Protein AF-A0AAV5HRP5-F1 (afdb_monomer)

Foldseek 3Di:
DCLVVVLVVLLVVCLVPQVCLLVVLVVLLVVQDPDLADPCLLSSLSSNLSSQLSHALVSLLNRLQSLLLVLQSQLVRPDVSSNVSSLVSLVSNLVVCVVSPPPLVSVCVRRCVRNVVSLVCQLPPNPDPVSNVSSLVSVVSCVCSNPDDDPPPPDDDDDDDDDDDDDDDDDDDDDPDPPPPPDDDPPVVPSPD

Solvent-accessible surface area (backbone atoms only — not comparable to full-atom values): 11690 Å² total; per-residue (Å²): 142,56,62,71,62,50,40,48,52,53,33,56,50,29,66,75,43,38,86,50,29,36,60,52,46,52,50,54,61,74,66,53,76,90,54,78,82,44,77,65,54,38,56,53,43,52,39,45,43,56,38,56,78,50,36,40,64,76,36,41,68,73,42,48,58,65,52,40,53,50,34,24,54,33,40,66,31,88,43,65,66,37,26,50,40,29,53,53,36,50,51,51,52,53,54,51,48,60,72,56,66,57,57,53,67,64,50,48,69,55,49,44,75,52,34,45,65,27,43,52,46,32,48,73,69,45,88,52,66,66,57,19,52,51,34,48,52,49,56,61,62,50,49,58,59,75,64,64,74,85,80,77,83,75,86,76,85,86,84,88,81,90,84,86,87,84,82,90,81,94,78,80,83,82,78,84,72,99,78,82,83,90,74,86,81,79,69,72,74,74,74,78,117

Sequence (193 aa):
MFYPQLIGCIV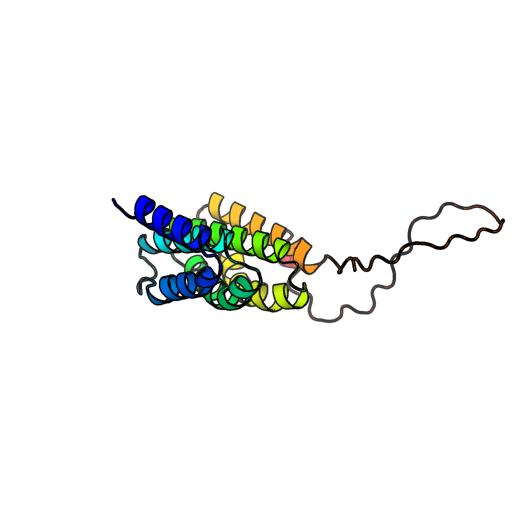EFVKKDQKIADRVILGILSSWPLTADDPRECIFLDAVAGVFQWAKPAGFQRCIAPVLQQVERCLSSPLFLVVERALSLLQVVIVEAVKVRLPIKRKVEAILPTVFQGLVKVTMKHWRGKTRRLGKKMCKGLFPLLIRPEQNTSATPMTASASLMGATRMEIDQYPSTAAIQLELPVYYYLAI

Nearest PDB structures (foldseek):
  4k92-assembly2_B  TM=6.143E-01  e=7.899E-01  Homo sapiens
  3woy-assembly1_A  TM=6.243E-01  e=1.738E+00  Homo sapiens
  3lww-assembly2_C  TM=5.858E-01  e=1.998E+00  Homo sapiens
  5h2w-assembly1_A  TM=5.567E-01  e=3.177E+00  Saccharomyces cerevisiae S288C
  8ga7-assembly1_A  TM=2.277E-01  e=8.667E-01  synthetic construct

Mean predicted aligned error: 13.12 Å

InterPro domains:
  IPR002554 Protein phosphatase 2A, regulatory B subunit, B56 [PF01603] (1-140)
  IPR002554 Protein phosphatase 2A, regulatory B subunit, B56 [PTHR10257] (1-140)
  IPR011989 Armadillo-like helical [G3DSA:1.25.10.10] (1-146)
  IPR016024 Armadillo-type fold [SSF48371] (1-141)

Radius of gyration: 21.54 Å; Cα contacts (8 Å, |Δi|>4): 156; chains: 1; bounding box: 46×33×72 Å

Secondary structure (DSSP, 8-state):
--HHHHHHHHHHHHHH-GGGHHHHHHHHHHT--S-TT-TTHHHHHHHHHHHHTT--HHHHHHHHHHHHHHHHHHHT-S-HHHHHHHHHHHHHHHHHHHHTT--HHHHHHHHHHHHHHHHHHHHHH-S-HHHHHHHHHHHHHHHHHHH------------------------------S-S--S--SSGGGS--

pLDDT: mean 72.09, std 23.0, range [25.66, 95.38]

Organism: NCBI:txid152421

Structure (mmCIF, N/CA/C/O backbone):
data_AF-A0AAV5HRP5-F1
#
_entry.id   AF-A0AAV5HRP5-F1
#
loop_
_atom_site.group_PDB
_atom_site.id
_atom_site.type_symbol
_atom_site.label_atom_id
_atom_site.label_alt_id
_atom_site.label_comp_id
_atom_site.label_asym_id
_atom_site.label_entity_id
_atom_site.label_seq_id
_atom_site.pdbx_PDB_ins_code
_atom_site.Cartn_x
_atom_site.Cartn_y
_atom_site.Cartn_z
_atom_site.occupancy
_atom_site.B_iso_or_equiv
_atom_site.auth_seq_id
_atom_site.auth_comp_id
_atom_site.auth_asym_id
_atom_site.auth_atom_id
_atom_site.pdbx_PDB_model_num
ATOM 1 N N . MET A 1 1 ? -6.508 12.711 -17.137 1.00 63.59 1 MET A N 1
ATOM 2 C CA . MET A 1 1 ? -6.574 14.062 -16.535 1.00 63.59 1 MET A CA 1
ATOM 3 C C . MET A 1 1 ? -7.540 14.171 -15.338 1.00 63.59 1 MET A C 1
ATOM 5 O O . MET A 1 1 ? -7.592 15.231 -14.741 1.00 63.59 1 MET A O 1
ATOM 9 N N . PHE A 1 2 ? -8.231 13.097 -14.913 1.00 87.81 2 PHE A N 1
ATOM 10 C CA . PHE A 1 2 ? -9.225 13.152 -13.816 1.00 87.81 2 PHE A CA 1
ATOM 11 C C . PHE A 1 2 ? -8.832 12.394 -12.537 1.00 87.81 2 PHE A C 1
ATOM 13 O O . PHE A 1 2 ? -9.549 12.420 -11.541 1.00 87.81 2 PHE A O 1
ATOM 20 N N . TYR A 1 3 ? -7.701 11.686 -12.560 1.00 86.12 3 TYR A N 1
ATOM 21 C CA . TYR A 1 3 ? -7.308 10.794 -11.471 1.00 86.12 3 TYR A CA 1
ATOM 22 C C . TYR A 1 3 ? -7.034 11.506 -10.137 1.00 86.12 3 TYR A C 1
ATOM 24 O O . TYR A 1 3 ? -7.521 11.010 -9.125 1.00 86.12 3 TYR A O 1
ATOM 32 N N . PRO A 1 4 ? -6.338 12.662 -10.084 1.00 87.62 4 PRO A N 1
ATOM 33 C CA . PRO A 1 4 ? -6.138 13.372 -8.818 1.00 87.62 4 PRO A CA 1
ATOM 34 C C . PRO A 1 4 ? -7.454 13.800 -8.159 1.00 87.62 4 PRO A C 1
ATOM 36 O O . PRO A 1 4 ? -7.619 13.656 -6.950 1.00 87.62 4 PRO A O 1
ATOM 39 N N . GLN A 1 5 ? -8.408 14.282 -8.959 1.00 91.88 5 GLN A N 1
ATOM 40 C CA . GLN A 1 5 ? -9.727 14.703 -8.490 1.00 91.88 5 GLN A CA 1
ATOM 41 C C . GLN A 1 5 ? -10.519 13.502 -7.968 1.00 91.88 5 GLN A C 1
ATOM 43 O O . GLN A 1 5 ? -11.085 13.569 -6.881 1.00 91.88 5 GLN A O 1
ATOM 48 N N . LEU A 1 6 ? -10.493 12.381 -8.697 1.00 91.81 6 LEU A N 1
ATOM 49 C CA . LEU A 1 6 ? -11.149 11.144 -8.281 1.00 91.81 6 LEU A CA 1
ATOM 50 C C . LEU A 1 6 ? -10.574 10.604 -6.965 1.00 91.81 6 LEU A C 1
ATOM 52 O O . LEU A 1 6 ? -11.338 10.270 -6.061 1.00 91.81 6 LEU A O 1
ATOM 56 N N . ILE A 1 7 ? -9.245 10.554 -6.831 1.00 91.38 7 ILE A N 1
ATOM 57 C CA . ILE A 1 7 ? -8.586 10.143 -5.582 1.00 91.38 7 ILE A CA 1
ATOM 58 C C . ILE A 1 7 ? -9.010 11.068 -4.440 1.00 91.38 7 ILE A C 1
ATOM 60 O O . ILE A 1 7 ? -9.369 10.581 -3.370 1.00 91.38 7 ILE A O 1
ATOM 64 N N . GLY A 1 8 ? -9.035 12.382 -4.680 1.00 91.75 8 GLY A N 1
ATOM 65 C CA . GLY A 1 8 ? -9.539 13.360 -3.719 1.00 91.75 8 GLY A CA 1
ATOM 66 C C . GLY A 1 8 ? -10.958 13.030 -3.255 1.00 91.75 8 GLY A C 1
ATOM 67 O O . GLY A 1 8 ? -11.197 12.926 -2.055 1.00 91.75 8 GLY A O 1
ATOM 68 N N . CYS A 1 9 ? -11.880 12.768 -4.184 1.00 94.38 9 CYS A N 1
ATOM 69 C CA . CYS A 1 9 ? -13.255 12.384 -3.856 1.00 94.38 9 CYS A CA 1
ATOM 70 C C . CYS A 1 9 ? -13.335 11.089 -3.033 1.00 94.38 9 CYS A C 1
ATOM 72 O O . CYS A 1 9 ? -14.095 11.034 -2.067 1.00 94.38 9 CYS A O 1
ATOM 74 N N . ILE A 1 10 ? -12.550 10.063 -3.379 1.00 93.38 10 ILE A N 1
ATOM 75 C CA . ILE A 1 10 ? -12.518 8.791 -2.638 1.00 93.38 10 ILE A CA 1
ATOM 76 C C . ILE A 1 10 ? -12.021 9.019 -1.204 1.00 93.38 10 ILE A C 1
ATOM 78 O O . ILE A 1 10 ? -12.622 8.521 -0.250 1.00 93.38 10 ILE A O 1
ATOM 82 N N . VAL A 1 11 ? -10.952 9.800 -1.033 1.00 93.69 11 VAL A N 1
ATOM 83 C CA . VAL A 1 11 ? -10.396 10.118 0.289 1.00 93.69 11 VAL A CA 1
ATOM 84 C C . VAL A 1 11 ? -11.389 10.934 1.120 1.00 93.69 11 VAL A C 1
ATOM 86 O O . VAL A 1 11 ? -11.609 10.610 2.285 1.00 93.69 11 VAL A O 1
ATOM 89 N N . GLU A 1 12 ? -12.037 11.945 0.535 1.00 94.31 12 GLU A N 1
ATOM 90 C CA . GLU A 1 12 ? -13.080 12.731 1.212 1.00 94.31 12 GLU A CA 1
ATOM 91 C C . GLU A 1 12 ? -14.299 11.890 1.607 1.00 94.31 12 GLU A C 1
ATOM 93 O O . GLU A 1 12 ? -14.893 12.104 2.666 1.00 94.31 12 GLU A O 1
ATOM 98 N N . PHE A 1 13 ? -14.659 10.891 0.805 1.00 94.69 13 PHE A N 1
ATOM 99 C CA . PHE A 1 13 ? -15.730 9.961 1.146 1.00 94.69 13 PHE A CA 1
ATOM 100 C C . PHE A 1 13 ? -15.375 9.104 2.371 1.00 94.69 13 PHE A C 1
ATOM 102 O O . PHE A 1 13 ? -16.161 9.019 3.316 1.00 94.69 13 PHE A O 1
ATOM 109 N N . VAL A 1 14 ? -14.161 8.547 2.413 1.00 94.62 14 VAL A N 1
ATOM 110 C CA . VAL A 1 14 ? -13.687 7.746 3.558 1.00 94.62 14 VAL A CA 1
ATOM 111 C C . VAL A 1 14 ? -13.455 8.602 4.808 1.00 94.62 14 VAL A C 1
ATOM 113 O O . VAL A 1 14 ? -13.670 8.135 5.926 1.00 94.62 14 VAL A O 1
ATOM 116 N N . LYS A 1 15 ? -13.073 9.875 4.657 1.00 92.56 15 LYS A N 1
ATOM 117 C CA . LYS A 1 15 ? -13.002 10.821 5.783 1.00 92.56 15 LYS A CA 1
ATOM 118 C C . LYS A 1 15 ? -14.347 10.963 6.496 1.00 92.56 15 LYS A C 1
ATOM 120 O O . LYS A 1 15 ? -14.368 11.036 7.723 1.00 92.56 15 LYS A O 1
ATOM 125 N N . LYS A 1 16 ? -15.452 10.994 5.741 1.00 94.12 16 LYS A N 1
ATOM 126 C CA . LYS A 1 16 ? -16.813 11.121 6.289 1.00 94.12 16 LYS A CA 1
ATOM 127 C C . LYS A 1 16 ? -17.282 9.845 6.979 1.00 94.12 16 LYS A C 1
ATOM 129 O O . LYS A 1 16 ? -17.860 9.924 8.060 1.00 94.12 16 LYS A O 1
ATOM 134 N N . ASP A 1 17 ? -17.007 8.683 6.392 1.00 93.00 17 ASP A N 1
ATOM 135 C CA . ASP A 1 17 ? -17.267 7.392 7.026 1.00 93.00 17 ASP A CA 1
ATOM 136 C C . ASP A 1 17 ? -16.024 6.499 6.980 1.00 93.00 17 ASP A C 1
ATOM 138 O O . ASP A 1 17 ? -15.706 5.852 5.988 1.00 93.00 17 ASP A O 1
ATOM 142 N N . GLN A 1 18 ? -15.310 6.413 8.098 1.00 91.94 18 GLN A N 1
ATOM 143 C CA . GLN A 1 18 ? -14.087 5.612 8.172 1.00 91.94 18 GLN A CA 1
ATOM 144 C C . GLN A 1 18 ? -14.357 4.100 8.237 1.00 91.94 18 GLN A C 1
ATOM 146 O O . GLN A 1 18 ? -13.415 3.306 8.165 1.00 91.94 18 GLN A O 1
ATOM 151 N N . LYS A 1 19 ? -15.614 3.665 8.421 1.00 91.25 19 LYS A N 1
ATOM 152 C CA . LYS A 1 19 ? -15.952 2.233 8.525 1.00 91.25 19 LYS A CA 1
ATOM 153 C C . LYS A 1 19 ? -15.849 1.512 7.186 1.00 91.25 19 LYS A C 1
ATOM 155 O O . LYS A 1 19 ? -15.670 0.302 7.189 1.00 91.25 19 LYS A O 1
ATOM 160 N N . ILE A 1 20 ? -15.958 2.243 6.080 1.00 92.88 20 ILE A N 1
ATOM 161 C CA . ILE A 1 20 ? -15.888 1.700 4.717 1.00 92.88 20 ILE A CA 1
ATOM 162 C C . ILE A 1 20 ? -14.462 1.646 4.159 1.00 92.88 20 ILE A C 1
ATOM 164 O O . ILE A 1 20 ? -14.266 1.125 3.063 1.00 92.88 20 ILE A O 1
ATOM 168 N N . ALA A 1 21 ? -13.470 2.180 4.882 1.00 93.06 21 ALA A N 1
ATOM 169 C CA . ALA A 1 21 ? -12.091 2.283 4.407 1.00 93.06 21 ALA A CA 1
ATOM 170 C C . ALA A 1 21 ? -11.535 0.930 3.941 1.00 93.06 21 ALA A C 1
ATOM 172 O O . ALA A 1 21 ? -10.884 0.851 2.904 1.00 93.06 21 ALA A O 1
ATOM 173 N N . ASP A 1 22 ? -11.835 -0.142 4.675 1.00 92.50 22 ASP A N 1
ATOM 174 C CA . ASP A 1 22 ? -11.388 -1.490 4.340 1.00 92.50 22 ASP A CA 1
ATOM 175 C C . ASP A 1 22 ? -11.994 -2.001 3.030 1.00 92.50 22 ASP A C 1
ATOM 177 O O . ASP A 1 22 ? -11.272 -2.482 2.159 1.00 92.50 22 ASP A O 1
ATOM 181 N N . ARG A 1 23 ? -13.304 -1.826 2.842 1.00 94.12 23 ARG A N 1
ATOM 182 C CA . ARG A 1 23 ? -13.995 -2.182 1.596 1.00 94.12 23 ARG A CA 1
ATOM 183 C C . ARG A 1 23 ? -13.466 -1.387 0.409 1.00 94.12 23 ARG A C 1
ATOM 185 O O . ARG A 1 23 ? -13.287 -1.957 -0.662 1.00 94.12 23 ARG A O 1
ATOM 192 N N . VAL A 1 24 ? -13.189 -0.097 0.600 1.00 95.38 24 VAL A N 1
ATOM 193 C CA . VAL A 1 24 ? -12.624 0.763 -0.449 1.00 95.38 24 VAL A CA 1
ATOM 194 C C . VAL A 1 24 ? -11.216 0.301 -0.824 1.00 95.38 24 VAL A C 1
ATOM 196 O O . VAL A 1 24 ? -10.942 0.129 -2.007 1.00 95.38 24 VAL A O 1
ATOM 199 N N . ILE A 1 25 ? -10.339 0.036 0.152 1.00 94.38 25 ILE A N 1
ATOM 200 C CA . ILE A 1 25 ? -8.975 -0.456 -0.111 1.00 94.38 25 ILE A CA 1
ATOM 201 C C . ILE A 1 25 ? -9.019 -1.792 -0.855 1.00 94.38 25 ILE A C 1
ATOM 203 O O . ILE A 1 25 ? -8.356 -1.941 -1.879 1.00 94.38 25 ILE A O 1
ATOM 207 N N . LEU A 1 26 ? -9.819 -2.749 -0.379 1.00 93.81 26 LEU A N 1
ATOM 208 C CA . LEU A 1 26 ? -9.965 -4.050 -1.034 1.00 93.81 26 LEU A CA 1
ATOM 209 C C . LEU A 1 26 ? -10.560 -3.916 -2.443 1.00 93.81 26 LEU A C 1
ATOM 211 O O . LEU A 1 26 ? -10.113 -4.601 -3.358 1.00 93.81 26 LEU A O 1
ATOM 215 N N . GLY A 1 27 ? -11.505 -2.994 -2.643 1.00 94.75 27 GLY A N 1
ATOM 216 C CA . GLY A 1 27 ? -12.052 -2.662 -3.958 1.00 94.75 27 GLY A CA 1
ATOM 217 C C . GLY A 1 27 ? -10.985 -2.128 -4.917 1.00 94.75 27 GLY A C 1
ATOM 218 O O . GLY A 1 27 ? -10.866 -2.623 -6.038 1.00 94.75 27 GLY A O 1
ATOM 219 N N . ILE A 1 28 ? -10.146 -1.192 -4.460 1.00 94.19 28 ILE A N 1
ATOM 220 C CA . ILE A 1 28 ? -9.022 -0.662 -5.249 1.00 94.19 28 ILE A CA 1
ATOM 221 C C . ILE A 1 28 ? -8.032 -1.785 -5.599 1.00 94.19 28 ILE A C 1
ATOM 223 O O . ILE A 1 28 ? -7.619 -1.888 -6.751 1.00 94.19 28 ILE A O 1
ATOM 227 N N . LEU A 1 29 ? -7.700 -2.661 -4.642 1.00 93.12 29 LEU A N 1
ATOM 228 C CA . LEU A 1 29 ? -6.823 -3.816 -4.875 1.00 93.12 29 LEU A CA 1
ATOM 229 C C . LEU A 1 29 ? -7.424 -4.834 -5.856 1.00 93.12 29 LEU A C 1
ATOM 231 O O . LEU A 1 29 ? -6.695 -5.402 -6.660 1.00 93.12 29 LEU A O 1
ATOM 235 N N . SER A 1 30 ? -8.740 -5.052 -5.829 1.00 92.94 30 SER A N 1
ATOM 236 C CA . SER A 1 30 ? -9.409 -5.954 -6.780 1.00 92.94 30 SER A CA 1
ATOM 237 C C . SER A 1 30 ? -9.403 -5.425 -8.217 1.00 92.94 30 SER A C 1
ATOM 239 O O . SER A 1 30 ? -9.447 -6.203 -9.163 1.00 92.94 30 SER A O 1
ATOM 241 N N . SER A 1 31 ? -9.314 -4.103 -8.374 1.00 91.06 31 SER A N 1
ATOM 242 C CA . SER A 1 31 ? -9.284 -3.421 -9.671 1.00 91.06 31 SER A CA 1
ATOM 243 C C . SER A 1 31 ? -7.858 -3.120 -10.150 1.00 91.06 31 SER A C 1
ATOM 245 O O . SER A 1 31 ? -7.686 -2.309 -11.062 1.00 91.06 31 SER A O 1
ATOM 247 N N . TRP A 1 32 ? -6.834 -3.710 -9.518 1.00 92.25 32 TRP A N 1
ATOM 248 C CA . TRP A 1 32 ? -5.436 -3.432 -9.848 1.00 92.25 32 TRP A CA 1
ATOM 249 C C . TRP A 1 32 ? -5.133 -3.798 -11.309 1.00 92.25 32 TRP A C 1
ATOM 251 O O . TRP A 1 32 ? -5.613 -4.831 -11.787 1.00 92.25 32 TRP A O 1
ATOM 261 N N . PRO A 1 33 ? -4.339 -2.994 -12.038 1.00 88.50 33 PRO A N 1
ATOM 262 C CA . PRO A 1 33 ? -3.936 -3.344 -13.395 1.00 88.50 33 PRO A CA 1
ATOM 263 C C . PRO A 1 33 ? -3.186 -4.685 -13.419 1.00 88.50 33 PRO A C 1
ATOM 265 O O . PRO A 1 33 ? -2.325 -4.953 -12.586 1.00 88.50 33 PRO A O 1
ATOM 268 N N . LEU A 1 34 ? -3.515 -5.529 -14.400 1.00 79.81 34 LEU A N 1
ATOM 269 C CA . LEU A 1 34 ? -2.932 -6.869 -14.551 1.00 79.81 34 LEU A CA 1
ATOM 270 C C . LEU A 1 34 ? -1.467 -6.837 -15.018 1.00 79.81 34 LEU A C 1
ATOM 272 O O . LEU A 1 34 ? -0.748 -7.820 -14.864 1.00 79.81 34 LE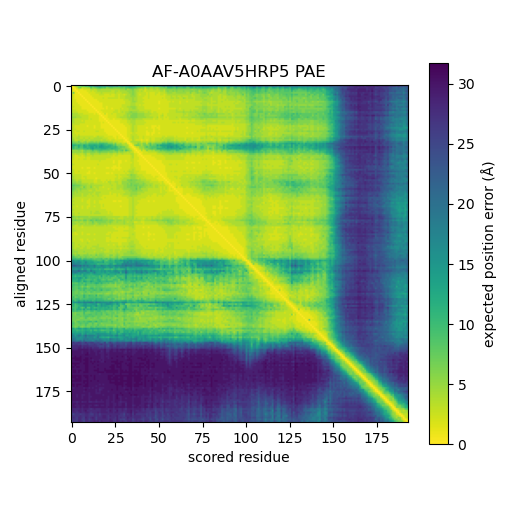U A O 1
ATOM 276 N N . THR A 1 35 ? -1.028 -5.727 -15.612 1.00 81.25 35 THR A N 1
ATOM 277 C CA . THR A 1 35 ? 0.304 -5.590 -16.207 1.00 81.25 35 THR A CA 1
ATOM 278 C C . THR A 1 35 ? 1.233 -4.846 -15.251 1.00 81.25 35 THR A C 1
ATOM 280 O O . THR A 1 35 ? 0.969 -3.693 -14.931 1.00 81.25 35 THR A O 1
ATOM 283 N N . ALA A 1 36 ? 2.333 -5.491 -14.847 1.00 70.12 36 ALA A N 1
ATOM 284 C CA . ALA A 1 36 ? 3.319 -4.972 -13.880 1.00 70.12 36 ALA A CA 1
ATOM 285 C C . ALA A 1 36 ? 4.189 -3.796 -14.397 1.00 70.12 36 ALA A C 1
ATOM 287 O O . ALA A 1 36 ? 4.986 -3.211 -13.654 1.00 70.12 36 ALA A O 1
ATOM 288 N N . ASP A 1 37 ? 4.044 -3.479 -15.687 1.00 77.44 37 ASP A N 1
ATOM 289 C CA . ASP A 1 37 ? 4.761 -2.425 -16.413 1.00 77.44 37 ASP A CA 1
ATOM 290 C C . ASP A 1 37 ? 3.842 -1.235 -16.729 1.00 77.44 37 ASP A C 1
ATOM 292 O O . ASP A 1 37 ? 4.097 -0.447 -17.644 1.00 77.44 37 ASP A O 1
ATOM 296 N N . ASP A 1 38 ? 2.739 -1.104 -15.991 1.00 84.19 38 ASP A N 1
ATOM 297 C CA . ASP A 1 38 ? 1.748 -0.064 -16.215 1.00 84.19 38 ASP A CA 1
ATOM 298 C C . ASP A 1 38 ? 1.979 1.135 -15.277 1.00 84.19 38 ASP A C 1
ATOM 300 O O . ASP A 1 38 ? 1.834 1.018 -14.056 1.00 84.19 38 ASP A O 1
ATOM 304 N N . PRO A 1 39 ? 2.267 2.344 -15.799 1.00 84.75 39 PRO A N 1
ATOM 305 C CA . PRO A 1 39 ? 2.438 3.527 -14.959 1.00 84.75 39 PRO A CA 1
ATOM 306 C C . PRO A 1 39 ? 1.172 3.890 -14.165 1.00 84.75 39 PRO A C 1
ATOM 308 O O . PRO A 1 39 ? 1.270 4.611 -13.165 1.00 84.75 39 PRO A O 1
ATOM 311 N N . ARG A 1 40 ? -0.010 3.383 -14.554 1.00 88.25 40 ARG A N 1
ATOM 312 C CA . ARG A 1 40 ? -1.260 3.563 -13.800 1.00 88.25 40 ARG A CA 1
ATOM 313 C C . ARG A 1 40 ? -1.194 2.948 -12.408 1.00 88.25 40 ARG A C 1
ATOM 315 O O . ARG A 1 40 ? -1.888 3.451 -11.531 1.00 88.25 40 ARG A O 1
ATOM 322 N N . GLU A 1 41 ? -0.323 1.971 -12.152 1.00 91.44 41 GLU A N 1
ATOM 323 C CA . GLU A 1 41 ? -0.081 1.448 -10.799 1.00 91.44 41 GLU A CA 1
ATOM 324 C C . GLU A 1 41 ? 0.242 2.551 -9.785 1.00 91.44 41 GLU A C 1
ATOM 326 O O . GLU A 1 41 ? -0.206 2.494 -8.642 1.00 91.44 41 GLU A O 1
ATOM 331 N N . CYS A 1 42 ? 0.942 3.610 -10.208 1.00 91.81 42 CYS A N 1
ATOM 332 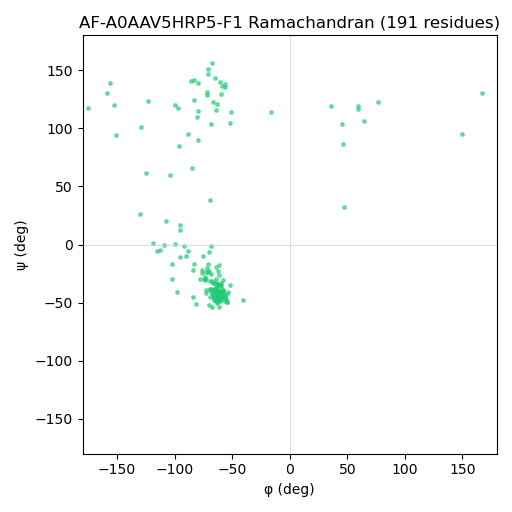C CA . CYS A 1 42 ? 1.244 4.747 -9.337 1.00 91.81 42 CYS A CA 1
ATOM 333 C C . CYS A 1 42 ? -0.031 5.424 -8.810 1.00 91.81 42 CYS A C 1
ATOM 335 O O . CYS A 1 42 ? -0.078 5.841 -7.656 1.00 91.81 42 CYS A O 1
ATOM 337 N N . ILE A 1 43 ? -1.074 5.495 -9.640 1.00 91.69 43 ILE A N 1
ATOM 338 C CA . ILE A 1 43 ? -2.363 6.106 -9.300 1.00 91.69 43 ILE A CA 1
ATOM 339 C C . ILE A 1 43 ? -3.071 5.265 -8.235 1.00 91.69 43 ILE A C 1
ATOM 341 O O . ILE A 1 43 ? -3.610 5.810 -7.274 1.00 91.69 43 ILE A O 1
ATOM 345 N N . PHE A 1 44 ? -3.037 3.939 -8.378 1.00 93.69 44 PHE A N 1
ATOM 346 C CA . PHE A 1 44 ? -3.613 3.020 -7.399 1.00 93.69 44 PHE A CA 1
ATOM 347 C C . PHE A 1 44 ? -2.845 3.060 -6.073 1.00 93.69 44 PHE A C 1
ATOM 349 O O . PHE A 1 44 ? -3.467 3.112 -5.013 1.00 93.69 44 PHE A O 1
ATOM 356 N N . LEU A 1 45 ? -1.510 3.114 -6.116 1.00 93.88 45 LEU A N 1
ATOM 357 C CA . LEU A 1 45 ? -0.669 3.266 -4.924 1.00 93.88 45 LEU A CA 1
ATOM 358 C C . LEU A 1 45 ? -0.978 4.567 -4.171 1.00 93.88 45 LEU A C 1
ATOM 360 O O . LEU A 1 45 ? -1.149 4.535 -2.951 1.00 93.88 45 LEU A O 1
ATOM 364 N N . ASP A 1 46 ? -1.107 5.690 -4.883 1.00 92.38 46 ASP A N 1
ATOM 365 C CA . ASP A 1 46 ? -1.469 6.980 -4.286 1.00 92.38 46 ASP A CA 1
ATOM 366 C C . ASP A 1 46 ? -2.903 6.958 -3.713 1.00 92.38 46 ASP A C 1
ATOM 368 O O . ASP A 1 46 ? -3.139 7.475 -2.617 1.00 92.38 46 ASP A O 1
ATOM 372 N N . ALA A 1 47 ? -3.852 6.309 -4.401 1.00 93.56 47 ALA A N 1
ATOM 373 C CA . ALA A 1 47 ? -5.226 6.146 -3.923 1.00 93.56 47 ALA A CA 1
ATOM 374 C C . ALA A 1 47 ? -5.289 5.330 -2.625 1.00 93.56 47 ALA A C 1
ATOM 376 O O . ALA A 1 47 ? -5.896 5.769 -1.644 1.00 93.56 47 ALA A O 1
ATOM 377 N N . VAL A 1 48 ? -4.621 4.169 -2.595 1.00 94.88 48 VAL A N 1
ATOM 378 C CA . VAL A 1 48 ? -4.534 3.332 -1.392 1.00 94.88 48 VAL A CA 1
ATOM 379 C C . VAL A 1 48 ? -3.877 4.118 -0.267 1.00 94.88 48 VAL A C 1
ATOM 381 O O . VAL A 1 48 ? -4.448 4.162 0.817 1.00 94.88 48 VAL A O 1
ATOM 384 N N . ALA A 1 49 ? -2.746 4.790 -0.512 1.00 91.81 49 ALA A N 1
ATOM 385 C CA . ALA A 1 49 ? -2.049 5.580 0.506 1.00 91.81 49 ALA A CA 1
ATOM 386 C C . ALA A 1 49 ? -2.944 6.669 1.113 1.00 91.81 49 ALA A C 1
ATOM 388 O O . ALA A 1 49 ? -2.968 6.830 2.335 1.00 91.81 49 ALA A O 1
ATOM 389 N N . GLY A 1 50 ? -3.701 7.382 0.275 1.00 91.44 50 GLY A N 1
ATOM 390 C CA . GLY A 1 50 ? -4.639 8.409 0.716 1.00 91.44 50 GLY A CA 1
ATOM 391 C C . GLY A 1 50 ? -5.750 7.846 1.601 1.00 91.44 50 GLY A C 1
ATOM 392 O O . GLY A 1 50 ? -6.033 8.410 2.654 1.00 91.44 50 GLY A O 1
ATOM 393 N N . VAL A 1 51 ? -6.348 6.715 1.217 1.00 93.19 51 VAL A N 1
ATOM 394 C CA . VAL A 1 51 ? -7.412 6.061 2.001 1.00 93.19 51 VAL A CA 1
ATOM 395 C C . VAL A 1 51 ? -6.866 5.459 3.300 1.00 93.19 51 VAL A C 1
ATOM 397 O O . VAL A 1 51 ? -7.509 5.560 4.348 1.00 93.19 51 VAL A O 1
ATOM 400 N N . PHE A 1 52 ? -5.663 4.879 3.261 1.00 89.19 52 PHE A N 1
ATOM 401 C CA . PHE A 1 52 ? -5.032 4.213 4.404 1.00 89.19 52 PHE A CA 1
ATOM 402 C C . PHE A 1 52 ? -4.822 5.151 5.598 1.00 89.19 52 PHE A C 1
ATOM 404 O O . PHE A 1 52 ? -4.958 4.718 6.737 1.00 89.19 52 PHE A O 1
ATOM 411 N N . GLN A 1 53 ? -4.553 6.439 5.348 1.00 87.00 53 GLN A N 1
ATOM 412 C CA . GLN A 1 53 ? -4.364 7.459 6.392 1.00 87.00 53 GLN A CA 1
ATOM 413 C C . GLN A 1 53 ? -5.617 7.724 7.243 1.00 87.00 53 GLN A C 1
ATOM 415 O O . GLN A 1 53 ? -5.505 8.261 8.34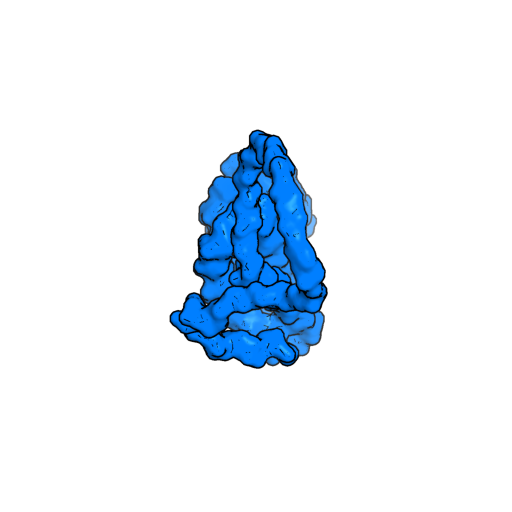2 1.00 87.00 53 GLN A O 1
ATOM 420 N N . TRP A 1 54 ? -6.804 7.360 6.750 1.00 89.62 54 TRP A N 1
ATOM 421 C CA . TRP A 1 54 ? -8.083 7.573 7.439 1.00 89.62 54 TRP A CA 1
ATOM 422 C C . TRP A 1 54 ? -8.705 6.269 7.949 1.00 89.62 54 TRP A C 1
ATOM 424 O O . TRP A 1 54 ? -9.781 6.286 8.551 1.00 89.62 54 TRP A O 1
ATOM 434 N N . ALA A 1 55 ? -8.047 5.130 7.723 1.00 88.19 55 ALA A N 1
ATOM 435 C CA . ALA A 1 55 ? -8.545 3.831 8.145 1.00 88.19 55 ALA A CA 1
ATOM 436 C C . ALA A 1 55 ? -8.458 3.669 9.672 1.00 88.19 55 ALA A C 1
ATOM 438 O O . ALA A 1 55 ? -7.416 3.876 10.292 1.00 88.19 55 ALA A O 1
ATOM 439 N N . LYS A 1 56 ? -9.555 3.224 10.297 1.00 87.38 56 LYS A N 1
ATOM 440 C CA . LYS A 1 56 ? -9.563 2.858 11.723 1.00 87.38 56 LYS A CA 1
ATOM 441 C C . LYS A 1 56 ? -8.711 1.607 11.987 1.00 87.38 56 LYS A C 1
ATOM 443 O O . LYS A 1 56 ? -8.634 0.745 11.108 1.00 87.38 56 LYS A O 1
ATOM 448 N N . PRO A 1 57 ? -8.208 1.411 13.224 1.00 84.50 57 PRO A N 1
ATOM 449 C CA . PRO A 1 57 ? -7.483 0.210 13.654 1.00 84.50 57 PRO A CA 1
ATOM 450 C C . PRO A 1 57 ? -8.040 -1.123 13.139 1.00 84.50 57 PRO A C 1
ATOM 452 O O . PRO A 1 57 ? -7.306 -1.953 12.608 1.00 84.50 57 PRO A O 1
ATOM 455 N N . ALA A 1 58 ? -9.356 -1.317 13.261 1.00 83.25 58 ALA A N 1
ATOM 456 C CA . ALA A 1 58 ? -10.017 -2.554 12.857 1.00 83.25 58 ALA A CA 1
ATOM 457 C C . ALA A 1 58 ? -10.018 -2.763 11.331 1.00 83.25 58 ALA A C 1
ATOM 459 O O . ALA A 1 58 ? -9.842 -3.888 10.870 1.00 83.25 58 ALA A O 1
ATOM 460 N N . GLY A 1 59 ? -10.201 -1.694 10.547 1.00 83.00 59 GLY A N 1
ATOM 461 C CA . GLY A 1 59 ? -10.148 -1.760 9.083 1.00 83.00 59 GLY A CA 1
ATOM 462 C C . GLY A 1 59 ? -8.719 -1.941 8.572 1.00 83.00 59 GLY A C 1
ATOM 463 O O . GLY A 1 59 ? -8.471 -2.749 7.678 1.00 83.00 59 GLY A O 1
ATOM 464 N N . PHE A 1 60 ? -7.766 -1.266 9.217 1.00 83.19 60 PHE A N 1
ATOM 465 C CA . PHE A 1 60 ? -6.338 -1.383 8.943 1.00 83.19 60 PHE A CA 1
ATOM 466 C C . PHE A 1 60 ? -5.847 -2.832 9.061 1.00 83.19 60 PHE A C 1
ATOM 468 O O . PHE A 1 60 ? -5.211 -3.348 8.144 1.00 83.19 60 PHE A O 1
ATOM 475 N N . GLN A 1 61 ? -6.198 -3.520 10.153 1.00 84.25 61 GLN A N 1
ATOM 476 C CA . GLN A 1 61 ? -5.792 -4.912 10.379 1.00 84.25 61 GLN A CA 1
ATOM 477 C C . GLN A 1 61 ? -6.273 -5.871 9.286 1.00 84.25 61 GLN A C 1
ATOM 479 O O . GLN A 1 61 ? -5.546 -6.796 8.935 1.00 84.25 61 GLN A O 1
ATOM 484 N N . ARG A 1 62 ? -7.465 -5.647 8.722 1.00 85.44 62 ARG A N 1
ATOM 485 C CA . ARG A 1 62 ? -8.012 -6.492 7.649 1.00 85.44 62 ARG A CA 1
ATOM 486 C C . ARG A 1 62 ? -7.320 -6.278 6.304 1.00 85.44 62 ARG A C 1
ATOM 488 O O . ARG A 1 62 ? -7.264 -7.200 5.499 1.00 85.44 62 ARG A O 1
ATOM 495 N N . CYS A 1 63 ? -6.789 -5.081 6.065 1.00 89.50 63 CYS A N 1
ATOM 496 C CA . CYS A 1 63 ? -6.248 -4.699 4.759 1.00 89.50 63 CYS A CA 1
ATOM 497 C C . CYS A 1 63 ? -4.723 -4.734 4.688 1.00 89.50 63 CYS A C 1
ATOM 499 O O . CYS A 1 63 ? -4.171 -4.737 3.592 1.00 89.50 63 CYS A O 1
ATOM 501 N N . ILE A 1 64 ? -4.025 -4.756 5.826 1.00 87.31 64 ILE A N 1
ATOM 502 C CA . ILE A 1 64 ? -2.565 -4.641 5.842 1.00 87.31 64 ILE A CA 1
ATOM 503 C C . ILE A 1 64 ? -1.884 -5.763 5.045 1.00 87.31 64 ILE A C 1
ATOM 505 O O . ILE A 1 64 ? -1.016 -5.481 4.228 1.00 87.31 64 ILE A O 1
ATOM 509 N N . ALA A 1 65 ? -2.309 -7.015 5.223 1.00 87.69 65 ALA A N 1
ATOM 510 C CA . ALA A 1 65 ? -1.713 -8.162 4.545 1.00 87.69 65 ALA A CA 1
ATOM 511 C C . ALA A 1 65 ? -1.830 -8.080 3.007 1.00 87.69 65 ALA A C 1
ATOM 513 O O . ALA A 1 65 ? -0.790 -8.128 2.346 1.00 87.69 65 ALA A O 1
ATOM 514 N N . PRO A 1 66 ? -3.026 -7.889 2.409 1.00 91.00 66 PRO A N 1
ATOM 515 C CA . PRO A 1 66 ? -3.134 -7.784 0.953 1.00 91.00 66 PRO A CA 1
ATOM 516 C C . PRO A 1 66 ? -2.443 -6.530 0.392 1.00 91.00 66 PRO A C 1
ATOM 518 O O . PRO A 1 66 ? -1.853 -6.596 -0.685 1.00 91.00 66 PRO A O 1
ATOM 521 N N . VAL A 1 67 ? -2.426 -5.410 1.129 1.00 91.94 67 VAL A N 1
ATOM 522 C CA . VAL A 1 67 ? -1.671 -4.211 0.717 1.00 91.94 67 VAL A CA 1
ATOM 523 C C . VAL A 1 67 ? -0.169 -4.491 0.675 1.00 91.94 67 VAL A C 1
ATOM 525 O O . VAL A 1 67 ? 0.492 -4.125 -0.292 1.00 91.94 67 VAL A O 1
ATOM 528 N N . LEU A 1 68 ? 0.384 -5.160 1.688 1.00 90.06 68 LEU A N 1
ATOM 529 C CA . LEU A 1 68 ? 1.812 -5.486 1.736 1.00 90.06 68 LEU A CA 1
ATOM 530 C C . LEU A 1 68 ? 2.227 -6.459 0.633 1.00 90.06 68 LEU A C 1
ATOM 532 O O . LEU A 1 68 ? 3.295 -6.287 0.050 1.00 90.06 68 LEU A O 1
ATOM 536 N N . GLN A 1 69 ? 1.381 -7.444 0.323 1.00 90.38 69 GLN A N 1
ATOM 537 C CA . GLN A 1 69 ? 1.611 -8.339 -0.811 1.00 90.38 69 GLN A CA 1
ATOM 538 C C . GLN A 1 69 ? 1.654 -7.568 -2.129 1.00 90.38 69 GLN A C 1
ATOM 540 O O . GLN A 1 69 ? 2.504 -7.841 -2.970 1.00 90.38 69 GLN A O 1
ATOM 545 N N . GLN A 1 70 ? 0.767 -6.587 -2.310 1.00 92.12 70 GLN A N 1
ATOM 546 C CA . GLN A 1 70 ? 0.792 -5.756 -3.509 1.00 92.12 70 GLN A CA 1
ATOM 547 C C . GLN A 1 70 ? 2.036 -4.857 -3.553 1.00 92.12 70 GLN A C 1
ATOM 549 O O . GLN A 1 70 ? 2.665 -4.734 -4.600 1.00 92.12 70 GLN A O 1
ATOM 554 N N . VAL A 1 71 ? 2.441 -4.283 -2.416 1.00 91.62 71 VAL A N 1
ATOM 555 C CA . VAL A 1 71 ? 3.678 -3.494 -2.308 1.00 91.62 71 VAL A CA 1
ATOM 556 C C . VAL A 1 71 ? 4.902 -4.330 -2.680 1.00 91.62 71 VAL A C 1
ATOM 558 O O . VAL A 1 71 ? 5.747 -3.834 -3.418 1.00 91.62 71 VAL A O 1
ATOM 561 N N . GLU A 1 72 ? 5.004 -5.579 -2.220 1.00 90.31 72 GLU A N 1
ATOM 562 C CA . GLU A 1 72 ? 6.105 -6.484 -2.589 1.00 90.31 72 GLU A CA 1
ATOM 563 C C . GLU A 1 72 ? 6.221 -6.640 -4.111 1.00 90.31 72 GLU A C 1
ATOM 565 O O . GLU A 1 72 ? 7.307 -6.436 -4.664 1.00 90.31 72 GLU A O 1
ATOM 570 N N . ARG A 1 73 ? 5.094 -6.875 -4.796 1.00 89.62 73 ARG A N 1
ATOM 571 C CA . ARG A 1 73 ? 5.059 -6.968 -6.263 1.00 89.62 73 ARG A CA 1
ATOM 572 C C . ARG A 1 73 ? 5.519 -5.664 -6.912 1.00 89.62 73 ARG A C 1
ATOM 574 O O . ARG A 1 73 ? 6.387 -5.687 -7.782 1.00 89.62 73 ARG A O 1
ATOM 581 N N . CYS A 1 74 ? 5.006 -4.523 -6.446 1.00 90.94 74 CYS A N 1
ATOM 582 C CA . CYS A 1 74 ? 5.375 -3.205 -6.967 1.00 90.94 74 CYS A CA 1
ATOM 583 C C . CYS A 1 74 ? 6.858 -2.855 -6.718 1.00 90.94 74 CYS A C 1
ATOM 585 O O . CYS A 1 74 ? 7.454 -2.138 -7.519 1.00 90.94 74 CYS A O 1
ATOM 587 N N . LEU A 1 75 ? 7.486 -3.366 -5.649 1.00 89.44 75 LEU A N 1
ATOM 588 C CA . LEU A 1 75 ? 8.929 -3.201 -5.397 1.00 89.44 75 LEU A CA 1
ATOM 589 C C . LEU A 1 75 ? 9.798 -3.992 -6.386 1.00 89.44 75 LEU A C 1
ATOM 591 O O . LEU A 1 75 ? 10.960 -3.638 -6.586 1.00 89.44 75 LEU A O 1
ATOM 595 N N . SER A 1 76 ? 9.240 -5.038 -6.996 1.00 87.50 76 SER A N 1
ATOM 596 C CA . SER A 1 76 ? 9.891 -5.830 -8.044 1.00 87.50 76 SER A CA 1
ATOM 597 C C . SER A 1 76 ? 9.587 -5.325 -9.465 1.00 87.50 76 SER A C 1
ATOM 599 O O . SER A 1 76 ? 10.117 -5.890 -10.420 1.00 87.50 76 SER A O 1
ATOM 601 N N . SER A 1 77 ? 8.775 -4.270 -9.621 1.00 88.12 77 SER A N 1
ATOM 602 C CA . SER A 1 77 ? 8.458 -3.676 -10.928 1.00 88.12 77 SER A CA 1
ATOM 603 C C . SER A 1 77 ? 9.709 -3.063 -11.581 1.00 88.12 77 SER A C 1
ATOM 605 O O . SER A 1 77 ? 10.538 -2.459 -10.888 1.00 88.12 77 SER A O 1
ATOM 607 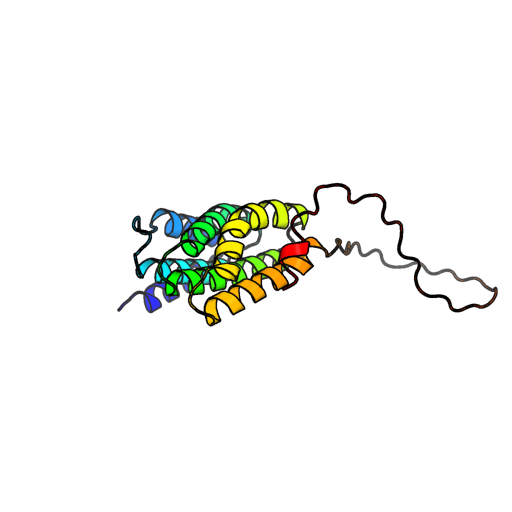N N . PRO A 1 78 ? 9.863 -3.151 -12.916 1.00 83.94 78 PRO A N 1
ATOM 608 C CA . PRO A 1 78 ? 10.960 -2.487 -13.622 1.00 83.94 78 PRO A CA 1
ATOM 609 C C . PRO A 1 78 ? 10.791 -0.959 -13.667 1.00 83.94 78 PRO A C 1
ATOM 611 O O . PRO A 1 78 ? 11.757 -0.227 -13.914 1.00 83.94 78 PRO A O 1
ATOM 614 N N . LEU A 1 79 ? 9.581 -0.450 -13.406 1.00 88.31 79 LEU A N 1
ATOM 615 C CA . LEU A 1 79 ? 9.292 0.978 -13.399 1.00 88.31 79 LEU A CA 1
ATOM 616 C C . LEU A 1 79 ? 9.719 1.627 -12.080 1.00 88.31 79 LEU A C 1
ATOM 618 O O . LEU A 1 79 ? 9.061 1.503 -11.048 1.00 88.31 79 LEU A O 1
ATOM 622 N N . PHE A 1 80 ? 10.773 2.445 -12.127 1.00 86.75 80 PHE A N 1
ATOM 623 C CA . PHE A 1 80 ? 11.276 3.138 -10.932 1.00 86.75 80 PHE A CA 1
ATOM 624 C C . PHE A 1 80 ? 10.223 4.025 -10.240 1.00 86.75 80 PHE A C 1
ATOM 626 O O . PHE A 1 80 ? 10.289 4.218 -9.028 1.00 86.75 80 PHE A O 1
ATOM 633 N N . LEU A 1 81 ? 9.275 4.594 -10.998 1.00 89.62 81 LEU A N 1
ATOM 634 C CA . LEU A 1 81 ? 8.199 5.424 -10.447 1.00 89.62 81 LEU A CA 1
ATOM 635 C C . LEU A 1 81 ? 7.273 4.597 -9.555 1.00 89.62 81 LEU A C 1
ATOM 637 O O . LEU A 1 81 ? 6.929 5.045 -8.463 1.00 89.62 81 LEU A O 1
ATOM 641 N N . VAL A 1 82 ? 6.937 3.381 -9.992 1.00 91.19 82 VAL A N 1
ATOM 642 C CA . VAL A 1 82 ? 6.119 2.432 -9.229 1.00 91.19 82 VAL A CA 1
ATOM 643 C C . VAL A 1 82 ? 6.852 2.040 -7.948 1.00 91.19 82 VAL A C 1
ATOM 645 O O . VAL A 1 82 ? 6.274 2.127 -6.868 1.00 91.19 82 VAL A O 1
ATOM 648 N N . VAL A 1 83 ? 8.154 1.741 -8.033 1.00 90.31 83 VAL A N 1
ATOM 649 C CA . VAL A 1 83 ? 8.984 1.420 -6.858 1.00 90.31 83 VAL A CA 1
ATOM 650 C C . VAL A 1 83 ? 9.048 2.591 -5.866 1.00 90.31 83 VAL A C 1
ATOM 652 O O . VAL A 1 83 ? 8.876 2.389 -4.663 1.00 90.31 83 VAL A O 1
ATOM 655 N N . GLU A 1 84 ? 9.265 3.830 -6.330 1.00 89.12 84 GLU A N 1
ATOM 656 C CA . GLU A 1 84 ? 9.274 5.009 -5.446 1.00 89.12 84 GLU A CA 1
ATOM 657 C C . GLU A 1 84 ? 7.924 5.193 -4.735 1.00 89.12 84 GLU A C 1
ATOM 659 O O . GLU A 1 84 ? 7.899 5.441 -3.527 1.00 89.12 84 GLU A O 1
ATOM 664 N N . ARG A 1 85 ? 6.810 5.012 -5.452 1.00 92.62 85 ARG A N 1
ATOM 665 C CA . ARG A 1 85 ? 5.455 5.121 -4.890 1.00 92.62 85 ARG A CA 1
ATOM 666 C C . ARG A 1 85 ? 5.136 3.989 -3.917 1.00 92.62 85 ARG A C 1
ATOM 668 O O . ARG A 1 85 ? 4.563 4.246 -2.860 1.00 92.62 85 ARG A O 1
ATOM 675 N N . ALA A 1 86 ? 5.575 2.768 -4.211 1.00 92.56 86 ALA A N 1
ATOM 676 C CA . ALA A 1 86 ? 5.424 1.616 -3.328 1.00 92.56 86 ALA A CA 1
ATOM 677 C C . ALA A 1 86 ? 6.179 1.820 -2.006 1.00 92.56 86 ALA A C 1
ATOM 679 O O . ALA A 1 86 ? 5.638 1.545 -0.934 1.00 92.56 86 ALA A O 1
ATOM 680 N N . LEU A 1 87 ? 7.392 2.385 -2.056 1.00 89.75 87 LEU A N 1
ATOM 681 C CA . LEU A 1 87 ? 8.144 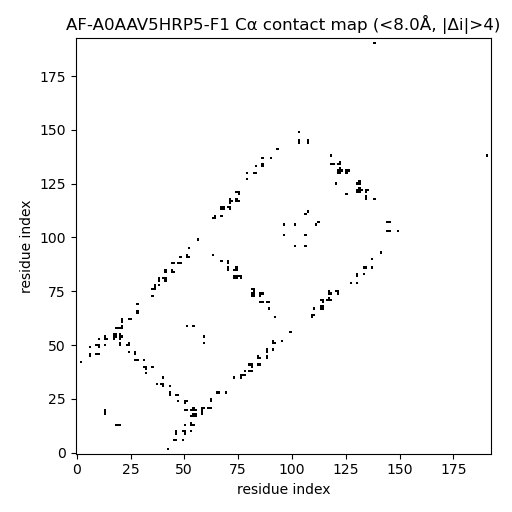2.757 -0.853 1.00 89.75 87 LEU A CA 1
ATOM 682 C C . LEU A 1 87 ? 7.444 3.859 -0.044 1.00 89.75 87 LEU A C 1
ATOM 684 O O . LEU A 1 87 ? 7.437 3.800 1.186 1.00 89.75 87 LEU A O 1
ATOM 688 N N . SER A 1 88 ? 6.840 4.852 -0.704 1.00 89.62 88 SER A N 1
ATOM 689 C CA . SER A 1 88 ? 6.044 5.882 -0.024 1.00 89.62 88 SER A CA 1
ATOM 690 C C . SER A 1 88 ? 4.798 5.305 0.653 1.00 89.62 88 SER A C 1
ATOM 692 O O . SER A 1 88 ? 4.518 5.657 1.800 1.00 89.62 88 SER A O 1
ATOM 694 N N . LEU A 1 89 ? 4.087 4.379 0.001 1.00 90.75 89 LEU A N 1
ATOM 695 C CA . LEU A 1 89 ? 2.967 3.664 0.617 1.00 90.75 89 LEU A CA 1
ATOM 696 C C . LEU A 1 89 ? 3.440 2.827 1.815 1.00 90.75 89 LEU A C 1
ATOM 698 O O . LEU A 1 89 ? 2.828 2.890 2.880 1.00 90.75 89 LEU A O 1
ATOM 702 N N . LEU A 1 90 ? 4.561 2.110 1.687 1.00 89.31 90 LEU A N 1
ATOM 703 C CA . LEU A 1 90 ? 5.141 1.340 2.789 1.00 89.31 90 LEU A CA 1
ATOM 704 C C . LEU A 1 90 ? 5.464 2.232 3.998 1.00 89.31 90 LEU A C 1
ATOM 706 O O . LEU A 1 90 ? 5.194 1.845 5.134 1.00 89.31 90 LEU A O 1
ATOM 710 N N . GLN A 1 91 ? 5.970 3.448 3.774 1.00 86.75 91 GLN A N 1
ATOM 711 C CA . GLN A 1 91 ? 6.187 4.419 4.848 1.00 86.75 91 GLN A CA 1
ATOM 712 C C . GLN A 1 91 ? 4.881 4.770 5.578 1.00 86.75 91 GLN A C 1
ATOM 714 O O . GLN A 1 91 ? 4.866 4.803 6.810 1.00 86.75 91 GLN A O 1
ATOM 719 N N . VAL A 1 92 ? 3.791 5.013 4.841 1.00 86.75 92 VAL A N 1
ATOM 720 C CA . VAL A 1 92 ? 2.466 5.282 5.429 1.00 86.75 92 VAL A CA 1
ATOM 721 C C . VAL A 1 92 ? 1.992 4.082 6.246 1.00 86.75 92 VAL A C 1
ATOM 723 O O . VAL A 1 92 ? 1.609 4.252 7.401 1.00 86.75 92 VAL A O 1
ATOM 726 N N . VAL A 1 93 ? 2.095 2.866 5.700 1.00 85.25 93 VAL A N 1
ATOM 727 C CA . VAL A 1 93 ? 1.714 1.626 6.399 1.00 85.25 93 VAL A CA 1
ATOM 728 C C . VAL A 1 93 ? 2.484 1.472 7.710 1.00 85.25 93 VAL A C 1
ATOM 730 O O . VAL A 1 93 ? 1.885 1.151 8.734 1.00 85.25 93 VAL A O 1
ATOM 733 N N . ILE A 1 94 ? 3.793 1.733 7.708 1.00 80.88 94 ILE A N 1
ATOM 734 C CA . ILE A 1 94 ? 4.634 1.645 8.908 1.00 80.88 94 ILE A CA 1
ATOM 735 C C . ILE A 1 94 ? 4.192 2.669 9.963 1.00 80.88 94 ILE A C 1
ATOM 737 O O . ILE A 1 94 ? 4.016 2.312 11.129 1.00 80.88 94 ILE A O 1
ATOM 741 N N . VAL A 1 95 ? 3.987 3.930 9.570 1.00 80.69 95 VAL A N 1
ATOM 742 C CA . VAL A 1 95 ? 3.559 4.998 10.491 1.00 80.69 95 VAL A CA 1
ATOM 743 C C . VAL A 1 95 ? 2.193 4.682 11.101 1.00 80.69 95 VAL A C 1
ATOM 745 O O . VAL A 1 95 ? 2.026 4.770 12.319 1.00 80.69 95 VAL A O 1
ATOM 748 N N . GLU A 1 96 ? 1.232 4.267 10.280 1.00 78.62 96 GLU A N 1
ATOM 749 C CA . GLU A 1 96 ? -0.107 3.907 10.746 1.00 78.62 96 GLU A CA 1
ATOM 750 C C . GLU A 1 96 ? -0.090 2.641 11.619 1.00 78.62 96 GLU A C 1
ATOM 752 O O . GLU A 1 96 ? -0.714 2.616 12.681 1.00 78.62 96 GLU A O 1
ATOM 757 N N . ALA A 1 97 ? 0.717 1.627 11.283 1.00 75.88 97 ALA A N 1
ATOM 758 C CA . ALA A 1 97 ? 0.892 0.449 12.135 1.00 75.88 97 ALA A CA 1
ATOM 759 C C . ALA A 1 97 ? 1.390 0.834 13.538 1.00 75.88 97 ALA A C 1
ATOM 761 O O . ALA A 1 97 ? 0.936 0.277 14.544 1.00 75.88 97 ALA A O 1
ATOM 762 N N . VAL A 1 98 ? 2.315 1.796 13.628 1.00 74.75 98 VAL A N 1
ATOM 763 C CA . VAL A 1 98 ? 2.813 2.315 14.909 1.00 74.75 98 VAL A CA 1
ATOM 764 C C . VAL A 1 98 ? 1.707 3.025 15.688 1.00 74.75 98 VAL A C 1
ATOM 766 O O . VAL A 1 98 ? 1.525 2.706 16.866 1.00 74.75 98 VAL A O 1
ATOM 769 N N . LYS A 1 99 ? 0.937 3.912 15.042 1.00 73.00 99 LYS A N 1
ATOM 770 C CA . LYS A 1 99 ? -0.176 4.653 15.669 1.00 73.00 99 LYS A CA 1
ATOM 771 C C . LYS A 1 99 ? -1.241 3.735 16.257 1.00 73.00 99 LYS A C 1
ATOM 773 O O . LYS A 1 99 ? -1.712 3.971 17.366 1.00 73.00 99 LYS A O 1
ATOM 778 N N . VAL A 1 100 ? -1.580 2.662 15.547 1.00 69.38 100 VAL A N 1
ATOM 779 C CA . VAL A 1 100 ? -2.653 1.730 15.924 1.00 69.38 100 VAL A CA 1
ATOM 780 C C . VAL A 1 100 ? -2.318 0.904 17.187 1.00 69.38 100 VAL A C 1
ATOM 782 O O . VAL A 1 100 ? -3.145 0.118 17.640 1.00 69.38 100 VAL A O 1
ATOM 785 N N . ARG A 1 101 ? -1.128 1.067 17.800 1.00 64.06 101 ARG A N 1
ATOM 786 C CA . ARG A 1 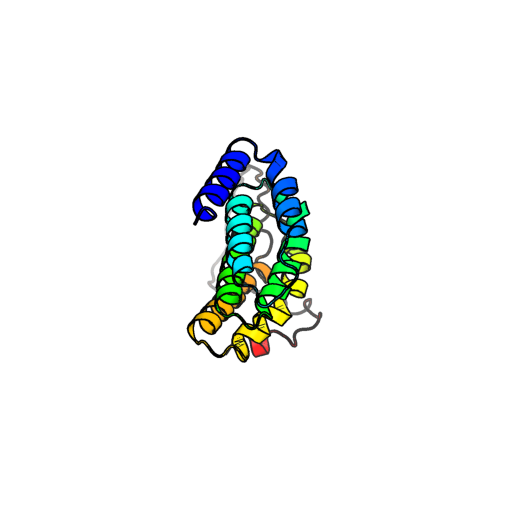101 ? -0.649 0.252 18.943 1.00 64.06 101 ARG A CA 1
ATOM 787 C C . ARG A 1 101 ? -0.841 -1.252 18.711 1.00 64.06 101 ARG A C 1
ATOM 789 O O . ARG A 1 101 ? -1.058 -2.025 19.635 1.00 64.06 101 ARG A O 1
ATOM 796 N N . LEU A 1 102 ? -0.740 -1.673 17.451 1.00 62.81 102 LEU A N 1
ATOM 797 C CA . LEU A 1 102 ? -0.728 -3.082 17.092 1.00 62.81 102 LEU A CA 1
ATOM 798 C C . LEU A 1 102 ? 0.414 -3.784 17.862 1.00 62.81 102 LEU A C 1
ATOM 800 O O . LEU A 1 102 ? 1.509 -3.205 17.932 1.00 62.81 102 LEU A O 1
ATOM 804 N N . PRO A 1 103 ? 0.202 -4.995 18.411 1.00 61.12 103 PRO A N 1
ATOM 805 C CA . PRO A 1 103 ? 1.260 -5.737 19.087 1.00 61.12 103 PRO A CA 1
ATOM 806 C C . PRO A 1 103 ? 2.450 -5.931 18.148 1.00 61.12 103 PRO A C 1
ATOM 808 O O . PRO A 1 103 ? 2.265 -6.277 16.977 1.00 61.12 103 PRO A O 1
ATOM 811 N N . ILE A 1 104 ? 3.666 -5.715 18.652 1.00 58.06 104 ILE A N 1
ATOM 812 C CA . ILE A 1 104 ? 4.909 -5.780 17.864 1.00 58.06 104 ILE A CA 1
ATOM 813 C C . ILE A 1 104 ? 5.043 -7.117 17.135 1.00 58.06 104 ILE A C 1
ATOM 815 O O . ILE A 1 104 ? 5.320 -7.130 15.939 1.00 58.06 104 ILE A O 1
ATOM 819 N N . LYS A 1 105 ? 4.715 -8.227 17.803 1.00 58.06 105 LYS A N 1
ATOM 820 C CA . LYS A 1 105 ? 4.736 -9.567 17.206 1.00 58.06 105 LYS A CA 1
ATOM 821 C C . LYS A 1 105 ? 3.890 -9.660 15.925 1.00 58.06 105 LYS A C 1
ATOM 823 O O . LYS A 1 105 ? 4.403 -10.039 14.879 1.00 58.06 105 LYS A O 1
ATOM 828 N N . ARG A 1 106 ? 2.639 -9.179 15.961 1.00 65.19 106 ARG A N 1
ATOM 829 C CA . ARG A 1 106 ? 1.745 -9.169 14.786 1.00 65.19 106 ARG A CA 1
ATOM 830 C C . ARG A 1 106 ? 2.216 -8.215 13.682 1.00 65.19 106 ARG A C 1
ATOM 832 O O . ARG A 1 106 ? 1.976 -8.483 12.510 1.00 65.19 106 ARG A O 1
ATOM 839 N N . LYS A 1 107 ? 2.881 -7.103 14.032 1.00 65.62 107 LYS A N 1
ATOM 840 C CA . LYS A 1 107 ? 3.475 -6.172 13.050 1.00 65.62 107 LYS A CA 1
ATOM 841 C C . LYS A 1 107 ? 4.609 -6.836 12.279 1.00 65.62 107 LYS A C 1
ATOM 843 O O . LYS A 1 107 ? 4.663 -6.734 11.057 1.00 65.62 107 LYS A O 1
ATOM 848 N N . VAL A 1 108 ? 5.506 -7.489 13.011 1.00 62.69 108 VAL A N 1
ATOM 849 C CA . VAL A 1 108 ? 6.713 -8.108 12.464 1.00 62.69 108 VAL A CA 1
ATOM 850 C C . VAL A 1 108 ? 6.352 -9.316 11.608 1.00 62.69 108 VAL A C 1
ATOM 852 O O . VAL A 1 108 ? 6.829 -9.396 10.482 1.00 62.69 108 VAL A O 1
ATOM 855 N N . GLU A 1 109 ? 5.447 -10.178 12.076 1.00 67.81 109 GLU A N 1
ATOM 856 C CA . GLU A 1 109 ? 4.979 -11.356 11.330 1.00 67.81 109 GLU A CA 1
ATOM 857 C C . GLU A 1 109 ? 4.260 -10.988 10.020 1.00 67.81 109 GLU A C 1
ATOM 859 O O . GLU A 1 109 ? 4.412 -11.687 9.024 1.00 67.81 109 GLU A O 1
ATOM 864 N N . ALA A 1 110 ? 3.511 -9.879 9.987 1.00 68.19 110 ALA A N 1
ATOM 865 C CA . ALA A 1 110 ? 2.775 -9.470 8.788 1.00 68.19 110 ALA A CA 1
ATOM 866 C C . ALA A 1 110 ? 3.632 -8.672 7.785 1.00 68.19 110 ALA A C 1
ATOM 868 O O . ALA A 1 110 ? 3.572 -8.914 6.577 1.00 68.19 110 ALA A O 1
ATOM 869 N N . ILE A 1 111 ? 4.410 -7.695 8.271 1.00 71.62 111 ILE A N 1
ATOM 870 C CA . ILE A 1 111 ? 5.140 -6.742 7.421 1.00 71.62 111 ILE A CA 1
ATOM 871 C C . ILE A 1 111 ? 6.441 -7.354 6.913 1.00 71.62 111 ILE A C 1
ATOM 873 O O . ILE A 1 111 ? 6.710 -7.309 5.713 1.00 71.62 111 ILE A O 1
ATOM 877 N N . LEU A 1 112 ? 7.255 -7.913 7.811 1.00 73.25 112 LEU A N 1
ATOM 878 C CA . LEU A 1 112 ? 8.652 -8.199 7.501 1.00 73.25 112 LEU A CA 1
ATOM 879 C C . LEU A 1 112 ? 8.811 -9.304 6.443 1.00 73.25 112 LEU A C 1
ATOM 881 O O . LEU A 1 112 ? 9.437 -9.014 5.426 1.00 73.25 112 LEU A O 1
ATOM 885 N N . PRO A 1 113 ? 8.226 -10.512 6.578 1.00 78.06 113 PRO A N 1
ATOM 886 C CA . PRO A 1 113 ? 8.438 -11.587 5.606 1.00 78.06 113 PRO A CA 1
ATOM 887 C C . PRO A 1 113 ? 7.964 -11.203 4.204 1.00 78.06 113 PRO A C 1
ATOM 889 O O . PRO A 1 113 ? 8.595 -11.563 3.214 1.00 78.06 113 PRO A O 1
ATOM 892 N N . THR A 1 114 ? 6.879 -10.426 4.137 1.00 79.44 114 THR A N 1
ATOM 893 C CA . THR A 1 114 ? 6.239 -10.034 2.884 1.00 79.44 114 THR A CA 1
ATOM 894 C C . THR A 1 114 ? 7.099 -9.050 2.101 1.00 79.44 114 THR A C 1
ATOM 896 O O . THR A 1 114 ? 7.392 -9.300 0.945 1.00 79.44 114 THR A O 1
ATOM 899 N N . VAL A 1 115 ? 7.557 -7.942 2.697 1.00 82.75 115 VAL A N 1
ATOM 900 C CA . VAL A 1 115 ? 8.261 -6.898 1.919 1.00 82.75 115 VAL A CA 1
ATOM 901 C C . VAL A 1 115 ? 9.785 -7.014 1.937 1.00 82.75 115 VAL A C 1
ATOM 903 O O . VAL A 1 115 ? 10.452 -6.317 1.170 1.00 82.75 115 VAL A O 1
ATOM 906 N N . PHE A 1 116 ? 10.365 -7.871 2.786 1.00 81.56 116 PHE A N 1
ATOM 907 C CA . PHE A 1 116 ? 11.817 -7.923 2.992 1.00 81.56 116 PHE A CA 1
ATOM 908 C C . PHE A 1 116 ? 12.592 -8.248 1.713 1.00 81.56 116 PHE A C 1
ATOM 910 O O . PHE A 1 116 ? 13.561 -7.559 1.392 1.00 81.56 116 PHE A O 1
ATOM 917 N N . GLN A 1 117 ? 12.148 -9.247 0.946 1.00 80.38 117 GLN A N 1
ATOM 918 C CA . GLN A 1 117 ? 12.844 -9.647 -0.279 1.00 80.38 117 GLN A CA 1
ATOM 919 C C . GLN A 1 117 ? 12.853 -8.525 -1.326 1.00 80.38 117 GLN A C 1
ATOM 921 O O . GLN A 1 117 ? 13.909 -8.211 -1.882 1.00 80.38 117 GLN A O 1
ATOM 926 N N . GLY A 1 118 ? 11.706 -7.879 -1.558 1.00 81.06 118 GLY A N 1
ATOM 927 C CA . GLY A 1 118 ? 11.605 -6.719 -2.446 1.00 81.06 118 GLY A CA 1
ATOM 928 C C . GLY A 1 118 ? 12.478 -5.559 -1.966 1.00 81.06 118 GLY A C 1
ATOM 929 O O . GLY A 1 118 ? 13.227 -4.969 -2.745 1.00 81.06 118 GLY A O 1
ATOM 930 N N . LEU A 1 119 ? 12.475 -5.282 -0.662 1.00 82.31 119 LEU A N 1
ATOM 931 C CA . L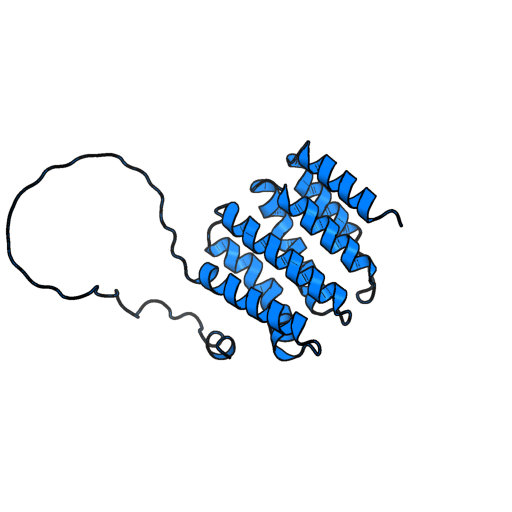EU A 1 119 ? 13.235 -4.175 -0.088 1.00 82.31 119 LEU A CA 1
ATOM 932 C C . LEU A 1 119 ? 14.754 -4.377 -0.214 1.00 82.31 119 LEU A C 1
ATOM 934 O O . LEU A 1 119 ? 15.457 -3.441 -0.594 1.00 82.31 119 LEU A O 1
ATOM 938 N N . VAL A 1 120 ? 15.258 -5.594 0.022 1.00 81.50 120 VAL A N 1
ATOM 939 C CA . VAL A 1 120 ? 16.681 -5.939 -0.168 1.00 81.50 120 VAL A CA 1
ATOM 940 C C . VAL A 1 120 ? 17.093 -5.836 -1.639 1.00 81.50 120 VAL A C 1
ATOM 942 O O . VAL A 1 120 ? 18.164 -5.310 -1.952 1.00 81.50 120 VAL A O 1
ATOM 945 N N . LYS A 1 121 ? 16.242 -6.281 -2.574 1.00 82.94 121 LYS A N 1
ATOM 946 C CA . LYS A 1 121 ? 16.504 -6.111 -4.014 1.00 82.94 121 LYS A CA 1
ATOM 947 C C . LYS A 1 121 ? 16.631 -4.629 -4.373 1.00 82.94 121 LYS A C 1
ATOM 949 O O . LYS A 1 121 ? 17.579 -4.250 -5.063 1.00 82.94 121 LYS A O 1
ATOM 954 N N . VAL A 1 122 ? 15.736 -3.785 -3.859 1.00 81.81 122 VAL A N 1
ATOM 955 C CA . VAL A 1 122 ? 15.763 -2.338 -4.116 1.00 81.81 122 VAL A CA 1
ATOM 956 C C . VAL A 1 122 ? 17.002 -1.670 -3.508 1.00 81.81 122 VAL A C 1
ATOM 958 O O . VAL A 1 122 ? 17.617 -0.811 -4.145 1.00 81.81 122 VAL A O 1
ATOM 961 N N . THR A 1 123 ? 17.416 -2.053 -2.299 1.00 80.19 123 THR A N 1
ATOM 962 C CA . THR A 1 123 ? 18.597 -1.453 -1.655 1.00 80.19 123 THR A CA 1
ATOM 963 C C . THR A 1 123 ? 19.916 -1.885 -2.285 1.00 80.19 123 THR A C 1
ATOM 965 O O . THR A 1 123 ? 20.860 -1.096 -2.274 1.00 80.19 123 THR A O 1
ATOM 968 N N . MET A 1 124 ? 19.993 -3.089 -2.850 1.00 74.19 124 MET A N 1
ATOM 969 C CA . MET A 1 124 ? 21.246 -3.623 -3.392 1.00 74.19 124 MET A CA 1
ATOM 970 C C . MET A 1 124 ? 21.382 -3.441 -4.905 1.00 74.19 124 MET A C 1
ATOM 972 O O . MET A 1 124 ? 22.463 -3.112 -5.386 1.00 74.19 124 MET A O 1
ATOM 976 N N . LYS A 1 125 ? 20.301 -3.640 -5.667 1.00 76.88 125 LYS A N 1
ATOM 977 C CA . LYS A 1 125 ? 20.361 -3.795 -7.132 1.00 76.88 125 LYS A CA 1
ATOM 978 C C . LYS A 1 125 ? 19.671 -2.679 -7.916 1.00 76.88 125 LYS A C 1
ATOM 980 O O . LYS A 1 125 ? 19.771 -2.656 -9.138 1.00 76.88 125 LYS A O 1
ATOM 985 N N . HIS A 1 126 ? 18.982 -1.741 -7.259 1.00 78.12 126 HIS A N 1
ATOM 986 C CA . HIS A 1 126 ? 18.278 -0.685 -7.987 1.00 78.12 126 HIS A CA 1
ATOM 987 C C . HIS A 1 126 ? 19.253 0.334 -8.598 1.00 78.12 126 HIS A C 1
ATOM 989 O O . HIS A 1 126 ? 20.106 0.907 -7.908 1.00 78.12 126 HIS A O 1
ATOM 995 N N . TRP A 1 127 ? 19.083 0.596 -9.897 1.00 79.44 127 TRP A N 1
ATOM 996 C CA . TRP A 1 127 ? 19.962 1.453 -10.695 1.00 79.44 127 TRP A CA 1
ATOM 997 C C . TRP A 1 127 ? 19.916 2.929 -10.267 1.00 79.44 127 TRP A C 1
ATOM 999 O O . TRP A 1 127 ? 20.936 3.617 -10.286 1.00 79.44 127 TRP A O 1
ATOM 1009 N N . ARG A 1 128 ? 18.761 3.427 -9.794 1.00 80.12 128 ARG A N 1
ATOM 1010 C CA . ARG A 1 128 ? 18.646 4.799 -9.260 1.00 80.12 128 ARG A CA 1
ATOM 1011 C C . ARG A 1 128 ? 19.087 4.903 -7.8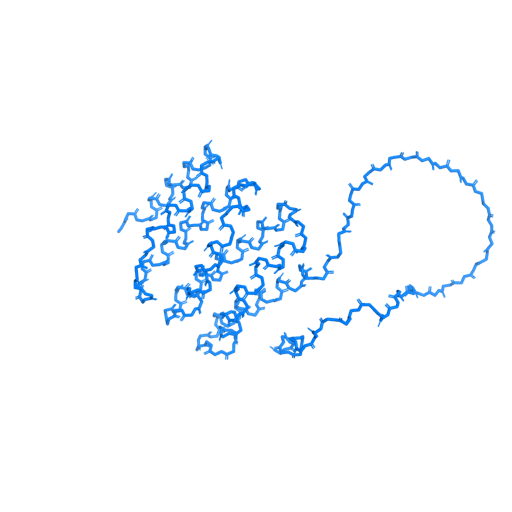04 1.00 80.12 128 ARG A C 1
ATOM 1013 O O . ARG A 1 128 ? 18.492 4.295 -6.912 1.00 80.12 128 ARG A O 1
ATOM 1020 N N . GLY A 1 129 ? 20.040 5.800 -7.548 1.00 80.50 129 GLY A N 1
ATOM 1021 C CA . GLY A 1 129 ? 20.553 6.081 -6.205 1.00 80.50 129 GLY A CA 1
ATOM 1022 C C . GLY A 1 129 ? 19.514 6.654 -5.231 1.00 80.50 129 GLY A C 1
ATOM 1023 O O . GLY A 1 129 ? 19.555 6.328 -4.047 1.00 80.50 129 GLY A O 1
ATOM 1024 N N . LYS A 1 130 ? 18.555 7.464 -5.703 1.00 81.56 130 LYS A N 1
ATOM 1025 C CA . LYS A 1 130 ? 17.481 8.028 -4.861 1.00 81.56 130 LYS A CA 1
ATOM 1026 C C . LYS A 1 130 ? 16.579 6.930 -4.286 1.00 81.56 130 LYS A C 1
ATOM 1028 O O . LYS A 1 130 ? 16.392 6.872 -3.073 1.00 81.56 130 LYS A O 1
ATOM 1033 N N . THR A 1 131 ? 16.092 6.028 -5.136 1.00 82.31 131 THR A N 1
ATOM 1034 C CA . THR A 1 131 ? 15.264 4.877 -4.742 1.00 82.31 131 THR A CA 1
ATOM 1035 C C . THR A 1 131 ? 16.014 3.967 -3.769 1.00 82.31 131 THR A C 1
ATOM 1037 O O . THR A 1 131 ? 15.472 3.586 -2.734 1.00 82.31 131 THR A O 1
ATOM 1040 N N . ARG A 1 132 ? 17.309 3.724 -4.019 1.00 83.06 132 ARG A N 1
ATOM 1041 C CA . ARG A 1 132 ? 18.183 2.980 -3.102 1.00 83.06 132 ARG A CA 1
ATOM 1042 C C . ARG A 1 132 ? 18.290 3.640 -1.721 1.00 83.06 132 ARG A C 1
ATOM 1044 O O . ARG A 1 132 ? 18.159 2.962 -0.704 1.00 83.06 132 ARG A O 1
ATOM 1051 N N . ARG A 1 133 ? 18.486 4.964 -1.661 1.00 82.75 133 ARG A N 1
ATOM 1052 C CA . ARG A 1 133 ? 18.513 5.725 -0.393 1.00 82.75 133 ARG A CA 1
ATOM 1053 C C . ARG A 1 133 ? 17.181 5.633 0.354 1.00 82.75 133 ARG A C 1
ATOM 1055 O O . ARG A 1 133 ? 17.188 5.472 1.573 1.00 82.75 133 ARG A O 1
ATOM 1062 N N . LEU A 1 134 ? 16.057 5.706 -0.362 1.00 81.69 134 LEU A N 1
ATOM 1063 C CA . LEU A 1 134 ? 14.726 5.573 0.233 1.00 81.69 134 LEU A CA 1
ATOM 1064 C C . LEU A 1 134 ? 14.502 4.164 0.803 1.00 81.69 134 LEU A C 1
ATOM 1066 O O . LEU A 1 134 ? 14.072 4.045 1.948 1.00 81.69 134 LEU A O 1
ATOM 1070 N N . GLY A 1 135 ? 14.893 3.116 0.072 1.00 82.06 135 GLY A N 1
ATOM 1071 C CA . GLY A 1 135 ? 14.878 1.737 0.570 1.00 82.06 135 GLY A CA 1
ATOM 1072 C C . GLY A 1 135 ? 15.709 1.572 1.848 1.00 82.06 135 GLY A C 1
ATOM 1073 O O . GLY A 1 135 ? 15.209 1.053 2.844 1.00 82.06 135 GLY A O 1
ATOM 1074 N N . LYS A 1 136 ? 16.936 2.119 1.882 1.00 81.56 136 LYS A N 1
ATOM 1075 C CA . LYS A 1 136 ? 17.782 2.095 3.093 1.00 81.56 136 LYS A CA 1
ATOM 1076 C C . LYS A 1 136 ? 17.114 2.815 4.272 1.00 81.56 136 LYS A C 1
ATOM 1078 O O . LYS A 1 136 ? 17.183 2.333 5.401 1.00 81.56 136 LYS A O 1
ATOM 1083 N N . LYS A 1 137 ? 16.446 3.949 4.026 1.00 82.12 137 LYS A N 1
ATOM 1084 C CA . LYS A 1 137 ? 15.677 4.673 5.054 1.00 82.12 137 LYS A CA 1
ATOM 1085 C C . LYS A 1 137 ? 14.531 3.818 5.603 1.00 82.12 137 LYS A C 1
ATOM 1087 O O . LYS A 1 137 ? 14.326 3.813 6.813 1.00 82.12 137 LYS A O 1
ATOM 1092 N N . MET A 1 138 ? 13.824 3.084 4.744 1.00 81.00 138 MET A N 1
ATOM 1093 C CA . MET A 1 138 ? 12.754 2.175 5.171 1.00 81.00 138 MET A CA 1
ATOM 1094 C C . MET A 1 138 ? 13.293 1.016 6.017 1.00 81.00 138 MET A C 1
ATOM 1096 O O . MET A 1 138 ? 12.756 0.777 7.096 1.00 81.00 138 MET A O 1
ATOM 1100 N N . CYS A 1 139 ? 14.399 0.371 5.618 1.00 77.12 139 CYS A N 1
ATOM 1101 C CA . CYS A 1 139 ? 15.046 -0.663 6.441 1.00 77.12 139 CYS A CA 1
ATOM 1102 C C . CYS A 1 139 ? 15.405 -0.135 7.838 1.00 77.12 139 CYS A C 1
ATOM 1104 O O . CYS A 1 139 ? 15.103 -0.772 8.846 1.00 77.12 139 CYS A O 1
ATOM 1106 N N . LYS A 1 140 ? 15.992 1.067 7.908 1.00 75.50 140 LYS A N 1
ATOM 1107 C CA . LYS A 1 140 ? 16.320 1.721 9.184 1.00 75.50 140 LYS A CA 1
ATOM 1108 C C . LYS A 1 140 ? 15.082 2.065 10.015 1.00 75.50 140 LYS A C 1
ATOM 1110 O O . LYS A 1 140 ? 15.166 2.031 11.232 1.00 75.50 140 LYS A O 1
ATOM 1115 N N . GLY A 1 141 ? 13.952 2.396 9.389 1.00 71.12 141 GLY A N 1
ATOM 1116 C CA . GLY A 1 141 ? 12.691 2.686 10.084 1.00 71.12 141 GLY A CA 1
ATOM 1117 C C . GLY A 1 141 ? 11.983 1.441 10.626 1.00 71.12 141 GLY A C 1
ATOM 1118 O O . GLY A 1 141 ? 11.317 1.518 11.656 1.00 71.12 141 GLY A O 1
ATOM 1119 N N . LEU A 1 142 ? 12.157 0.291 9.969 1.00 71.25 142 LEU A N 1
ATOM 1120 C CA . LEU A 1 142 ? 11.638 -1.001 10.428 1.00 71.25 142 LEU A CA 1
ATOM 1121 C C . LEU A 1 142 ? 12.428 -1.551 11.625 1.00 71.25 142 LEU A C 1
ATOM 1123 O O . LEU A 1 142 ? 11.855 -2.211 12.487 1.00 71.25 142 LEU A O 1
ATOM 1127 N N . PHE A 1 143 ? 13.723 -1.246 11.717 1.00 66.56 143 PHE A N 1
ATOM 1128 C CA . PHE A 1 143 ? 14.611 -1.803 12.740 1.00 66.56 143 PHE A CA 1
ATOM 1129 C C . PHE A 1 143 ? 14.201 -1.469 14.194 1.00 66.56 143 PHE A C 1
ATOM 1131 O O . PHE A 1 143 ? 14.099 -2.388 15.005 1.00 66.56 143 PHE A O 1
ATOM 1138 N N . PRO A 1 144 ? 13.838 -0.219 14.553 1.00 65.94 144 PRO A N 1
ATOM 1139 C CA . PRO A 1 144 ? 13.302 0.095 15.879 1.00 65.94 144 PRO A CA 1
ATOM 1140 C C . PRO A 1 144 ? 11.991 -0.624 16.214 1.00 65.94 144 PRO A C 1
ATOM 1142 O O . PRO A 1 144 ? 11.693 -0.824 17.390 1.00 65.94 144 PRO A O 1
ATOM 1145 N N . LEU A 1 145 ? 11.201 -1.003 15.203 1.00 63.84 145 LEU A N 1
ATOM 1146 C CA . LEU A 1 145 ? 9.946 -1.735 15.399 1.00 63.84 145 LEU A CA 1
ATOM 1147 C C . LEU A 1 145 ? 10.170 -3.209 15.720 1.00 63.84 145 LEU A C 1
ATOM 1149 O O . LEU A 1 145 ? 9.290 -3.817 16.316 1.00 63.84 145 LEU A O 1
ATOM 1153 N N . LEU A 1 146 ? 11.332 -3.753 15.357 1.00 61.12 146 LEU A N 1
ATOM 1154 C CA . LEU A 1 146 ? 11.759 -5.097 15.741 1.00 61.12 146 LEU A CA 1
ATOM 1155 C C . LEU A 1 146 ? 12.282 -5.140 17.182 1.00 61.12 146 LEU A C 1
ATOM 1157 O O . LEU A 1 146 ? 12.161 -6.169 17.835 1.00 61.12 146 LEU A O 1
ATOM 1161 N N . ILE A 1 147 ? 12.858 -4.035 17.672 1.00 55.53 147 ILE A N 1
ATOM 1162 C CA . ILE A 1 147 ? 13.613 -4.016 18.935 1.00 55.53 147 ILE A CA 1
ATOM 1163 C C . ILE A 1 147 ? 12.827 -3.428 20.110 1.00 55.53 147 ILE A C 1
ATOM 1165 O O . ILE A 1 147 ? 13.093 -3.820 21.240 1.00 55.53 147 ILE A O 1
ATOM 1169 N N . ARG A 1 148 ? 11.880 -2.495 19.909 1.00 52.38 148 ARG A N 1
ATOM 1170 C CA . ARG A 1 148 ? 11.196 -1.852 21.048 1.00 52.38 148 ARG A CA 1
ATOM 1171 C C . ARG A 1 148 ? 10.385 -2.875 21.859 1.00 52.38 148 ARG A C 1
ATOM 1173 O O . ARG A 1 148 ? 9.394 -3.363 21.324 1.00 52.38 148 ARG A O 1
ATOM 1180 N N . PRO A 1 149 ? 10.716 -3.141 23.136 1.00 43.97 149 PRO A N 1
ATOM 1181 C CA . PRO A 1 149 ? 9.837 -3.901 24.013 1.00 43.97 149 PRO A CA 1
ATOM 1182 C C . PRO A 1 149 ? 8.611 -3.049 24.377 1.00 43.97 149 PRO A C 1
ATOM 1184 O O . PRO A 1 149 ? 8.693 -1.819 24.465 1.00 43.97 149 PRO A O 1
ATOM 1187 N N . GLU A 1 150 ? 7.461 -3.701 24.551 1.00 47.56 150 GLU A N 1
ATOM 1188 C CA . GLU A 1 150 ? 6.225 -3.087 25.043 1.00 47.56 150 GLU A CA 1
ATOM 1189 C C . GLU A 1 150 ? 6.489 -2.305 26.338 1.00 47.56 150 GLU A C 1
ATOM 1191 O O . GLU A 1 150 ? 6.789 -2.880 27.379 1.00 47.56 150 GLU A O 1
ATOM 1196 N N . GLN A 1 151 ? 6.342 -0.980 26.302 1.00 41.00 151 GLN A N 1
ATOM 1197 C CA . GLN A 1 151 ? 6.143 -0.203 27.523 1.00 41.00 151 GLN A CA 1
ATOM 1198 C C . GLN A 1 151 ? 4.668 -0.363 27.902 1.00 41.00 151 GLN A C 1
ATOM 1200 O O . GLN A 1 151 ? 3.808 0.376 27.413 1.00 41.00 151 GLN A O 1
ATOM 1205 N N . ASN A 1 152 ? 4.378 -1.385 28.712 1.00 33.88 152 ASN A N 1
ATOM 1206 C CA . ASN A 1 152 ? 3.075 -1.596 29.336 1.00 33.88 152 ASN A CA 1
ATOM 1207 C C . ASN A 1 152 ? 2.648 -0.311 30.052 1.00 33.88 152 ASN A C 1
ATOM 1209 O O . ASN A 1 152 ? 3.149 0.022 31.121 1.00 33.88 152 ASN A O 1
ATOM 1213 N N . THR A 1 153 ? 1.703 0.424 29.469 1.00 42.88 153 THR A N 1
ATOM 1214 C CA . THR A 1 153 ? 1.023 1.523 30.160 1.00 42.88 153 THR A CA 1
ATOM 1215 C C . THR A 1 153 ? -0.131 0.934 30.970 1.00 42.88 153 THR A C 1
ATOM 1217 O O . THR A 1 153 ? -1.298 1.158 30.665 1.00 42.88 153 THR A O 1
ATOM 1220 N N . SER A 1 154 ? 0.188 0.136 31.990 1.00 35.84 154 SER A N 1
ATOM 1221 C CA . SER A 1 154 ? -0.735 -0.105 33.098 1.00 35.84 154 SER A CA 1
ATOM 1222 C C . SER A 1 154 ? -0.481 0.984 34.131 1.00 35.84 154 SER A C 1
ATOM 1224 O O . SER A 1 154 ? 0.443 0.901 34.936 1.00 35.84 154 SER A O 1
ATOM 1226 N N . ALA A 1 155 ? -1.280 2.043 34.059 1.00 38.53 155 ALA A N 1
ATOM 1227 C CA . ALA A 1 155 ? -1.423 2.968 35.163 1.00 38.53 155 ALA A CA 1
ATOM 1228 C C . ALA A 1 155 ? -2.025 2.222 36.364 1.00 38.53 155 ALA A C 1
ATOM 1230 O O . ALA A 1 155 ? -3.145 1.722 36.283 1.00 38.53 155 ALA A O 1
ATOM 1231 N N . THR A 1 156 ? -1.309 2.206 37.481 1.00 36.06 156 THR A N 1
ATOM 1232 C CA . THR A 1 156 ? -1.898 2.154 38.822 1.00 36.06 156 THR A CA 1
ATOM 1233 C C . THR A 1 156 ? -1.366 3.363 39.593 1.00 36.06 156 THR A C 1
ATOM 1235 O O . THR A 1 156 ? -0.150 3.552 39.652 1.00 36.06 156 THR A O 1
ATOM 1238 N N . PRO A 1 157 ? -2.232 4.237 40.137 1.00 39.78 157 PRO A N 1
ATOM 1239 C CA . PRO A 1 157 ? -1.789 5.336 40.977 1.00 39.78 157 PRO A CA 1
ATOM 1240 C C . PRO A 1 157 ? -1.582 4.857 42.421 1.00 39.78 157 PRO A C 1
ATOM 1242 O O . PRO A 1 157 ? -2.386 4.097 42.945 1.00 39.78 157 PRO A O 1
ATOM 1245 N N . MET A 1 158 ? -0.529 5.397 43.041 1.00 38.72 158 MET A N 1
ATOM 1246 C CA . MET A 1 158 ? -0.345 5.634 44.481 1.00 38.72 158 MET A CA 1
ATOM 1247 C C . MET A 1 158 ? -0.401 4.434 45.445 1.00 38.72 158 MET A C 1
ATOM 1249 O O . MET A 1 158 ? -1.465 3.917 45.749 1.00 38.72 158 MET A O 1
ATOM 1253 N N . THR A 1 159 ? 0.725 4.178 46.117 1.00 36.59 159 THR A N 1
ATOM 1254 C CA . THR A 1 159 ? 0.884 4.513 47.547 1.00 36.59 159 THR A CA 1
ATOM 1255 C C . THR A 1 159 ? 2.367 4.601 47.904 1.00 36.59 159 THR A C 1
ATOM 1257 O O . THR A 1 159 ? 3.171 3.736 47.574 1.00 36.59 159 THR A O 1
ATOM 1260 N N . ALA A 1 160 ? 2.727 5.702 48.558 1.00 39.88 160 ALA A N 1
ATOM 1261 C CA . ALA A 1 160 ? 4.028 5.923 49.159 1.00 39.88 160 ALA A CA 1
ATOM 1262 C C . ALA A 1 160 ? 4.053 5.330 50.574 1.00 39.88 160 ALA A C 1
ATOM 1264 O O . ALA A 1 160 ? 3.114 5.540 51.337 1.00 39.88 160 ALA A O 1
ATOM 1265 N N . SER A 1 161 ? 5.167 4.710 50.960 1.00 31.14 161 SER A N 1
ATOM 1266 C CA . SER A 1 161 ? 5.661 4.780 52.338 1.00 31.14 161 SER A CA 1
ATOM 1267 C C . SER A 1 161 ? 7.176 4.600 52.354 1.00 31.14 161 SER A C 1
ATOM 1269 O O . SER A 1 161 ? 7.706 3.593 51.891 1.00 31.14 161 SER A O 1
ATOM 1271 N N . ALA A 1 162 ? 7.848 5.622 52.871 1.00 32.19 162 ALA A N 1
ATOM 1272 C CA . ALA A 1 162 ? 9.281 5.719 53.085 1.00 32.19 162 ALA A CA 1
ATOM 1273 C C . ALA A 1 162 ? 9.777 4.808 54.223 1.00 32.19 162 ALA A C 1
ATOM 1275 O O . ALA A 1 162 ? 9.051 4.630 55.196 1.00 32.19 162 ALA A O 1
ATOM 1276 N N . SER A 1 163 ? 11.035 4.342 54.155 1.00 28.28 163 SER A N 1
ATOM 1277 C CA . SER A 1 163 ? 12.010 4.523 55.251 1.00 28.28 163 SER A CA 1
ATOM 1278 C C . SER A 1 163 ? 13.429 4.019 54.923 1.00 28.28 163 SER A C 1
ATOM 1280 O O . SER A 1 163 ? 13.648 2.834 54.716 1.00 28.28 163 SER A O 1
ATOM 1282 N N . LEU A 1 164 ? 14.353 4.987 54.928 1.00 31.77 164 LEU A N 1
ATOM 1283 C CA . LEU A 1 164 ? 15.684 5.052 55.561 1.00 31.77 164 LEU A CA 1
ATOM 1284 C C . LEU A 1 164 ? 16.838 4.060 55.256 1.00 31.77 164 LEU A C 1
ATOM 1286 O O . LEU A 1 164 ? 16.848 2.912 55.672 1.00 31.77 164 LEU A O 1
ATOM 1290 N N . MET A 1 165 ? 17.906 4.711 54.763 1.00 28.42 165 MET A N 1
ATOM 1291 C CA . MET A 1 165 ? 19.351 4.572 55.038 1.00 28.42 165 MET A CA 1
ATOM 1292 C C . MET A 1 165 ? 20.161 3.407 54.453 1.00 28.42 165 MET A C 1
ATOM 1294 O O . MET A 1 165 ? 19.995 2.254 54.823 1.00 28.42 165 MET A O 1
ATOM 1298 N N . GLY A 1 166 ? 21.212 3.785 53.706 1.00 26.89 166 GLY A N 1
ATOM 1299 C CA . GLY A 1 166 ? 22.481 3.051 53.700 1.00 26.89 166 GLY A CA 1
ATOM 1300 C C . GLY A 1 166 ? 23.283 3.080 52.393 1.00 26.89 166 GLY A C 1
ATOM 1301 O O . GLY A 1 166 ? 23.092 2.222 51.551 1.00 26.89 166 GLY A O 1
ATOM 1302 N N . ALA A 1 167 ? 24.242 4.010 52.305 1.00 27.81 167 ALA A N 1
ATOM 1303 C CA . ALA A 1 167 ? 25.550 3.876 51.637 1.00 27.81 167 ALA A CA 1
ATOM 1304 C C . ALA A 1 167 ? 25.662 3.666 50.098 1.00 27.81 167 ALA A C 1
ATOM 1306 O O . ALA A 1 167 ? 25.525 2.575 49.566 1.00 27.81 167 ALA A O 1
ATOM 1307 N N . THR A 1 168 ? 26.084 4.750 49.426 1.00 30.34 168 THR A N 1
ATOM 1308 C CA . THR A 1 168 ? 27.196 4.853 48.445 1.00 30.34 168 THR A CA 1
ATOM 1309 C C . THR A 1 168 ? 27.486 3.694 47.476 1.00 30.34 168 THR A C 1
ATOM 1311 O O . THR A 1 168 ? 28.001 2.667 47.907 1.00 30.34 168 THR A O 1
ATOM 1314 N N . ARG A 1 169 ? 27.385 3.963 46.159 1.00 27.27 169 ARG A N 1
ATOM 1315 C CA . ARG A 1 169 ? 28.470 3.908 45.137 1.00 27.27 169 ARG A CA 1
ATOM 1316 C C . ARG A 1 169 ? 27.856 3.966 43.727 1.00 27.27 169 ARG A C 1
ATOM 1318 O O . ARG A 1 169 ? 26.906 3.253 43.438 1.00 27.27 169 ARG A O 1
ATOM 1325 N N . MET A 1 170 ? 28.379 4.845 42.869 1.00 29.88 170 MET A N 1
ATOM 1326 C CA . MET A 1 170 ? 28.053 4.863 41.440 1.00 29.88 170 MET A CA 1
ATOM 1327 C C . MET A 1 170 ? 28.594 3.586 40.797 1.00 29.88 170 MET A C 1
ATOM 1329 O O . MET A 1 170 ? 29.802 3.373 40.844 1.00 29.88 170 MET A O 1
ATOM 1333 N N . GLU A 1 171 ? 27.737 2.796 40.158 1.00 28.72 171 GLU A N 1
ATOM 1334 C CA . GLU A 1 171 ? 28.123 1.996 38.997 1.00 28.72 171 GLU A CA 1
ATOM 1335 C C . GLU A 1 171 ? 26.895 1.689 38.139 1.00 28.72 171 GLU A C 1
ATOM 1337 O O . GLU A 1 171 ? 25.779 1.519 38.622 1.00 28.72 171 GLU A O 1
ATOM 1342 N N . ILE A 1 172 ? 27.139 1.778 36.841 1.00 31.55 172 ILE A N 1
ATOM 1343 C CA . ILE A 1 172 ? 26.190 1.973 35.757 1.00 31.55 172 ILE A CA 1
ATOM 1344 C C . ILE A 1 172 ? 25.508 0.652 35.399 1.00 31.55 172 ILE A C 1
ATOM 1346 O O . ILE A 1 172 ? 26.151 -0.391 35.331 1.00 31.55 172 ILE A O 1
ATOM 1350 N N . ASP A 1 173 ? 24.204 0.764 35.160 1.00 26.88 173 ASP A N 1
ATOM 1351 C CA . ASP A 1 173 ? 23.227 -0.238 34.746 1.00 26.88 173 ASP A CA 1
ATOM 1352 C C . ASP A 1 173 ? 23.765 -1.554 34.165 1.00 26.88 173 ASP A C 1
ATOM 1354 O O . ASP A 1 173 ? 24.293 -1.666 33.055 1.00 26.88 173 ASP A O 1
ATOM 1358 N N . GLN A 1 174 ? 23.488 -2.583 34.951 1.00 25.80 174 GLN A N 1
ATOM 1359 C CA . GLN A 1 174 ? 23.599 -3.998 34.674 1.00 25.80 174 GLN A CA 1
ATOM 1360 C C . GLN A 1 174 ? 22.546 -4.398 33.619 1.00 25.80 174 GLN A C 1
ATOM 1362 O O . GLN A 1 174 ? 21.357 -4.522 33.908 1.00 25.80 174 GLN A O 1
ATOM 1367 N N . TYR A 1 175 ? 22.978 -4.603 32.372 1.00 26.69 175 TYR A N 1
ATOM 1368 C CA . TYR A 1 175 ? 22.191 -5.294 31.342 1.00 26.69 175 TYR A CA 1
ATOM 1369 C C . TYR A 1 175 ? 21.870 -6.731 31.804 1.00 26.69 175 TYR A C 1
ATOM 1371 O O . TYR A 1 175 ? 22.802 -7.462 32.154 1.00 26.69 175 TYR A O 1
ATOM 1379 N N . PRO A 1 176 ? 20.612 -7.215 31.759 1.00 28.48 176 PRO A N 1
ATOM 1380 C CA . PRO A 1 176 ? 20.350 -8.621 32.008 1.00 28.48 176 PRO A CA 1
ATOM 1381 C C . PRO A 1 176 ? 20.653 -9.455 30.753 1.00 28.48 176 PRO A C 1
ATOM 1383 O O . PRO A 1 176 ? 19.993 -9.345 29.726 1.00 28.48 176 PRO A O 1
ATOM 1386 N N . SER A 1 177 ? 21.671 -10.302 30.906 1.00 25.66 177 SER A N 1
ATOM 1387 C CA . SER A 1 177 ? 21.827 -11.666 30.379 1.00 25.66 177 SER A CA 1
ATOM 1388 C C . SER A 1 177 ? 21.477 -11.948 28.907 1.00 25.66 177 SER A C 1
ATOM 1390 O O . SER A 1 177 ? 20.335 -12.180 28.510 1.00 25.66 177 SER A O 1
ATOM 1392 N N . THR A 1 178 ? 22.544 -12.074 28.122 1.00 34.03 178 THR A N 1
ATOM 1393 C CA . THR A 1 178 ? 22.663 -12.448 26.704 1.00 34.03 178 THR A CA 1
ATOM 1394 C C . THR A 1 178 ? 22.322 -13.920 26.391 1.00 34.03 178 THR A C 1
ATOM 1396 O O . THR A 1 178 ? 22.999 -14.543 25.576 1.00 34.03 178 THR A O 1
ATOM 1399 N N . ALA A 1 179 ? 21.309 -14.519 27.027 1.00 29.72 179 ALA A N 1
ATOM 1400 C CA . ALA A 1 179 ? 21.113 -15.979 26.976 1.00 29.72 179 ALA A CA 1
ATOM 1401 C C . ALA A 1 179 ? 19.789 -16.482 26.363 1.00 29.72 179 ALA A C 1
ATOM 1403 O O . ALA A 1 179 ? 19.594 -17.691 26.294 1.00 29.72 179 ALA A O 1
ATOM 1404 N N . ALA A 1 180 ? 18.887 -15.619 25.878 1.00 29.25 180 ALA A N 1
ATOM 1405 C CA . ALA A 1 180 ? 17.559 -16.061 25.409 1.00 29.25 180 ALA A CA 1
ATOM 1406 C C . ALA A 1 180 ? 17.134 -15.549 24.019 1.00 29.25 180 ALA A C 1
ATOM 1408 O O . ALA A 1 180 ? 15.943 -15.463 23.730 1.00 29.25 180 ALA A O 1
ATOM 1409 N N . ILE A 1 181 ? 18.083 -15.230 23.134 1.00 36.09 181 ILE A N 1
ATOM 1410 C CA . ILE A 1 181 ? 17.784 -14.922 21.723 1.00 36.09 181 ILE A CA 1
ATOM 1411 C C . ILE A 1 181 ? 18.617 -15.846 20.827 1.00 36.09 181 ILE A C 1
ATOM 1413 O O . ILE A 1 181 ? 19.474 -15.417 20.061 1.00 36.09 181 ILE A O 1
ATOM 1417 N N . GLN A 1 182 ? 18.379 -17.152 20.955 1.00 28.94 182 GLN A N 1
ATOM 1418 C CA . GLN A 1 182 ? 18.713 -18.119 19.913 1.00 28.94 182 GLN A CA 1
ATOM 1419 C C . GLN A 1 182 ? 17.461 -18.379 19.078 1.00 28.94 182 GLN A C 1
ATOM 1421 O O . GLN A 1 182 ? 16.706 -19.307 19.337 1.00 28.94 182 GLN A O 1
ATOM 1426 N N . LEU A 1 183 ? 17.235 -17.522 18.087 1.00 32.97 183 LEU A N 1
ATOM 1427 C CA . LEU A 1 183 ? 16.464 -17.844 16.889 1.00 32.97 183 LEU A CA 1
ATOM 1428 C C . LEU A 1 183 ? 17.012 -16.965 15.758 1.00 32.97 183 LEU A C 1
ATOM 1430 O O . LEU A 1 183 ? 16.692 -15.789 15.635 1.00 32.97 183 LEU A O 1
ATOM 1434 N N . GLU A 1 184 ? 17.948 -17.573 15.028 1.00 33.47 184 GLU A N 1
ATOM 1435 C CA . GLU A 1 184 ? 18.412 -17.252 13.675 1.00 33.47 184 GLU A CA 1
ATOM 1436 C C . GLU A 1 184 ? 18.704 -15.775 13.352 1.00 33.47 184 GLU A C 1
ATOM 1438 O O . GLU A 1 184 ? 17.926 -15.053 12.731 1.00 33.47 184 GLU A O 1
ATOM 1443 N N . LEU A 1 185 ? 19.941 -15.367 13.659 1.00 37.91 185 LEU A N 1
ATOM 1444 C CA . LEU A 1 185 ? 20.535 -14.084 13.274 1.00 37.91 185 LEU A CA 1
ATOM 1445 C C . LEU A 1 185 ? 21.555 -14.177 12.101 1.00 37.91 185 LEU A C 1
ATOM 1447 O O . LEU A 1 185 ? 22.690 -13.740 12.282 1.00 37.91 185 LEU A O 1
ATOM 1451 N N . PRO A 1 186 ? 21.228 -14.646 10.873 1.00 34.56 186 PRO A N 1
ATOM 1452 C CA . PRO A 1 186 ? 22.078 -14.368 9.703 1.00 34.56 186 PRO A CA 1
ATOM 1453 C C . PRO A 1 186 ? 21.797 -12.996 9.059 1.00 34.56 186 PRO A C 1
ATOM 1455 O O . PRO A 1 186 ? 22.596 -12.494 8.272 1.00 34.56 186 PRO A O 1
ATOM 1458 N N . VAL A 1 187 ? 20.655 -12.366 9.363 1.00 41.88 187 VAL A N 1
ATOM 1459 C CA . VAL A 1 187 ? 20.153 -11.201 8.604 1.00 41.88 187 VAL A CA 1
ATOM 1460 C C . VAL A 1 187 ? 20.758 -9.863 9.065 1.00 41.88 187 VAL A C 1
ATOM 1462 O O . VAL A 1 187 ? 20.811 -8.901 8.297 1.00 41.88 187 VAL A O 1
ATOM 1465 N N . TYR A 1 188 ? 21.275 -9.794 10.295 1.00 37.91 188 TYR A N 1
ATOM 1466 C CA . TYR A 1 188 ? 21.755 -8.545 10.902 1.00 37.91 188 TYR A CA 1
ATOM 1467 C C . TYR A 1 188 ? 23.058 -8.014 10.289 1.00 37.91 188 TYR A C 1
ATOM 1469 O O . TYR A 1 188 ? 23.295 -6.808 10.323 1.00 37.91 188 TYR A O 1
ATOM 1477 N N . TYR A 1 189 ? 23.868 -8.874 9.665 1.00 35.69 189 TYR A N 1
ATOM 1478 C CA . TYR A 1 189 ? 25.162 -8.464 9.111 1.00 35.69 189 TYR A CA 1
ATOM 1479 C C . TYR A 1 189 ? 25.051 -7.678 7.792 1.00 35.69 189 TYR A C 1
ATOM 1481 O O . TYR A 1 189 ? 25.913 -6.859 7.487 1.00 35.69 189 TYR A O 1
ATOM 1489 N N . TYR A 1 190 ? 23.971 -7.856 7.022 1.00 37.66 190 TYR A N 1
ATOM 1490 C CA . TYR A 1 190 ? 23.841 -7.251 5.686 1.00 37.66 190 TYR A CA 1
ATOM 1491 C C . TYR A 1 190 ? 23.186 -5.860 5.662 1.00 37.66 190 TYR A C 1
ATOM 1493 O O . TYR A 1 190 ? 23.206 -5.194 4.628 1.00 37.66 190 TYR A O 1
ATOM 1501 N N . LEU A 1 191 ? 22.611 -5.395 6.776 1.00 37.44 191 LEU A N 1
ATOM 1502 C CA . LEU A 1 191 ? 21.915 -4.099 6.856 1.00 37.44 191 LEU A CA 1
ATOM 1503 C C . LEU A 1 191 ? 22.756 -2.970 7.478 1.00 37.44 191 LEU A C 1
ATOM 1505 O O . LEU A 1 191 ? 22.282 -1.835 7.559 1.00 37.44 191 LEU A O 1
ATOM 1509 N N . ALA A 1 192 ? 24.001 -3.254 7.873 1.00 33.91 192 ALA A N 1
ATOM 1510 C CA . ALA A 1 192 ? 24.924 -2.293 8.479 1.00 33.91 192 ALA A CA 1
ATOM 1511 C C . ALA A 1 192 ? 25.908 -1.623 7.484 1.00 33.91 192 ALA A C 1
ATOM 1513 O O . ALA A 1 192 ? 26.885 -1.024 7.928 1.00 33.91 192 ALA A O 1
ATOM 1514 N N . ILE A 1 193 ? 25.651 -1.677 6.162 1.00 33.78 193 ILE A N 1
ATOM 1515 C CA . ILE A 1 193 ? 26.472 -1.038 5.100 1.00 33.78 193 ILE A CA 1
ATOM 1516 C C . ILE A 1 193 ? 25.629 -0.118 4.190 1.00 33.78 193 ILE A C 1
ATOM 1518 O O . ILE A 1 193 ? 24.539 -0.502 3.702 1.00 33.78 193 ILE A O 1
#